Protein AF-A0A0C3QRK8-F1 (afdb_monomer_lite)

pLDDT: mean 76.18, std 16.56, range [31.69, 91.75]

Structure (mmCIF, N/CA/C/O backbone):
data_AF-A0A0C3QRK8-F1
#
_entry.id   AF-A0A0C3QRK8-F1
#
loop_
_atom_site.group_PDB
_atom_site.id
_atom_site.type_symbol
_atom_site.label_atom_id
_atom_site.label_alt_id
_atom_site.label_comp_id
_atom_site.label_asym_id
_atom_site.label_entity_id
_atom_site.label_seq_id
_atom_site.pdbx_PDB_ins_code
_atom_site.Cartn_x
_atom_site.Cartn_y
_atom_site.Cartn_z
_atom_site.occupancy
_atom_site.B_iso_or_equiv
_atom_site.auth_seq_id
_atom_site.auth_comp_id
_atom_site.auth_asym_id
_atom_site.auth_atom_id
_atom_site.pdbx_PDB_model_num
ATOM 1 N N . MET A 1 1 ? 8.897 32.758 23.250 1.00 38.53 1 MET A N 1
ATOM 2 C CA . MET A 1 1 ? 8.267 31.484 23.649 1.00 38.53 1 MET A CA 1
ATOM 3 C C . MET A 1 1 ? 6.984 31.359 22.854 1.00 38.53 1 MET A C 1
ATOM 5 O O . MET A 1 1 ? 5.997 31.940 23.269 1.00 38.53 1 MET A O 1
ATOM 9 N N . ASN A 1 2 ? 7.025 30.697 21.698 1.00 31.69 2 ASN A N 1
ATOM 10 C CA . ASN A 1 2 ? 5.816 30.312 20.977 1.00 31.69 2 ASN A CA 1
ATOM 11 C C . ASN A 1 2 ? 5.831 28.794 20.831 1.00 31.69 2 ASN A C 1
ATOM 13 O O . ASN A 1 2 ? 6.722 28.214 20.219 1.00 31.69 2 ASN A O 1
ATOM 17 N N . THR A 1 3 ? 4.881 28.237 21.567 1.00 34.94 3 THR A N 1
ATOM 18 C CA . THR A 1 3 ? 4.196 26.954 21.512 1.00 34.94 3 THR A CA 1
ATOM 19 C C . THR A 1 3 ? 4.615 26.014 20.384 1.00 34.94 3 THR A C 1
ATOM 21 O O . THR A 1 3 ? 4.429 26.291 19.206 1.00 34.94 3 THR A O 1
ATOM 24 N N . THR A 1 4 ? 5.139 24.871 20.809 1.00 39.91 4 THR A N 1
ATOM 25 C CA . THR A 1 4 ? 5.305 23.622 20.070 1.00 39.91 4 THR A CA 1
ATOM 26 C C . THR A 1 4 ? 4.061 23.271 19.249 1.00 39.91 4 THR A C 1
ATOM 28 O O . THR A 1 4 ? 3.041 22.879 19.817 1.00 39.91 4 THR A O 1
ATOM 31 N N . GLU A 1 5 ? 4.161 23.352 17.920 1.00 33.41 5 GLU A N 1
ATOM 32 C CA . GLU A 1 5 ? 3.354 22.525 17.021 1.00 33.41 5 GLU A CA 1
ATOM 33 C C . GLU A 1 5 ? 3.859 21.089 17.158 1.00 33.41 5 GLU A C 1
ATOM 35 O O . GLU A 1 5 ? 4.779 20.631 16.480 1.00 33.41 5 GLU A O 1
ATOM 40 N N . ASP A 1 6 ? 3.276 20.416 18.145 1.00 33.22 6 ASP A N 1
ATOM 41 C CA . ASP A 1 6 ? 3.304 18.975 18.298 1.00 33.22 6 ASP A CA 1
ATOM 42 C C . ASP A 1 6 ? 2.786 18.394 16.981 1.00 33.22 6 ASP A C 1
ATOM 44 O O . ASP A 1 6 ? 1.619 18.574 16.616 1.00 33.22 6 ASP A O 1
ATOM 48 N N . THR A 1 7 ? 3.691 17.812 16.195 1.00 41.06 7 THR A N 1
ATOM 49 C CA . THR A 1 7 ? 3.400 17.247 14.878 1.00 41.06 7 THR A CA 1
ATOM 50 C C . THR A 1 7 ? 2.603 15.975 15.114 1.00 41.06 7 THR A C 1
ATOM 52 O O . THR A 1 7 ? 3.127 14.870 15.203 1.00 41.06 7 THR A O 1
ATOM 55 N N . SER A 1 8 ? 1.314 16.223 15.323 1.00 41.72 8 SER A N 1
ATOM 56 C CA . SER A 1 8 ? 0.179 15.343 15.499 1.00 41.72 8 SER A CA 1
ATOM 57 C C . SER A 1 8 ? 0.512 13.865 15.285 1.00 41.72 8 SER A C 1
ATOM 59 O O . SER A 1 8 ? 0.303 13.296 14.212 1.00 41.72 8 SER A O 1
ATOM 61 N N . SER A 1 9 ? 0.921 13.203 16.373 1.00 43.09 9 SER A N 1
ATOM 62 C CA . SER A 1 9 ? 0.457 11.843 16.661 1.00 43.09 9 SER A CA 1
ATOM 63 C C . SER A 1 9 ? -1.063 11.903 16.823 1.00 43.09 9 SER A C 1
ATOM 65 O O . SER A 1 9 ? -1.595 11.795 17.928 1.00 43.09 9 SER A O 1
ATOM 67 N N . GLY A 1 10 ? -1.765 12.159 15.715 1.00 50.47 10 GLY A N 1
ATOM 68 C CA . GLY A 1 10 ? -3.213 12.120 15.651 1.00 50.47 10 GLY A CA 1
ATOM 69 C C . GLY A 1 10 ? -3.661 10.781 16.214 1.00 50.47 10 GLY A C 1
ATOM 70 O O . GLY A 1 10 ? -2.992 9.765 16.034 1.00 50.47 10 GLY A O 1
ATOM 71 N N . ASN A 1 11 ? -4.744 10.785 16.976 1.00 61.28 11 ASN A N 1
ATOM 72 C CA . ASN A 1 11 ? -5.254 9.611 17.665 1.00 61.28 11 ASN A CA 1
ATOM 73 C C . ASN A 1 11 ? -5.782 8.593 16.635 1.00 61.28 11 ASN A C 1
ATOM 75 O O . ASN A 1 11 ? -6.981 8.526 16.388 1.00 61.28 11 ASN A O 1
ATOM 79 N N . ILE A 1 12 ? -4.879 7.849 15.984 1.00 72.62 12 ILE A N 1
ATOM 80 C CA . ILE A 1 12 ? -5.193 6.822 14.990 1.00 72.62 12 ILE A CA 1
ATOM 81 C C . ILE A 1 12 ? -5.911 5.705 15.749 1.00 72.62 12 ILE A C 1
ATOM 83 O O . ILE A 1 12 ? -5.269 4.879 16.391 1.00 72.62 12 ILE A O 1
ATOM 87 N N . ILE A 1 13 ? -7.241 5.715 15.746 1.00 79.62 13 ILE A N 1
ATOM 88 C CA . ILE A 1 13 ? -8.103 4.689 16.337 1.00 79.62 13 ILE A CA 1
ATOM 89 C C . ILE A 1 13 ? -9.053 4.222 15.243 1.00 79.62 13 ILE A C 1
ATOM 91 O O . ILE A 1 13 ? -9.627 5.045 14.539 1.00 79.62 13 ILE A O 1
ATOM 95 N N . PHE A 1 14 ? -9.243 2.909 15.129 1.00 82.31 14 PHE A N 1
ATOM 96 C CA . PHE A 1 14 ? -10.207 2.324 14.203 1.00 82.31 14 PHE A CA 1
ATOM 97 C C . PHE A 1 14 ? -11.188 1.440 14.972 1.00 82.31 14 PHE A C 1
ATOM 99 O O . PHE A 1 14 ? -10.816 0.407 15.530 1.00 82.31 14 PHE A O 1
ATOM 106 N N . ASP A 1 15 ? -12.448 1.858 15.042 1.00 78.88 15 ASP A N 1
ATOM 107 C CA . ASP A 1 15 ? -13.506 1.142 15.764 1.00 78.88 15 ASP A CA 1
ATOM 108 C C . ASP A 1 15 ? -14.401 0.275 14.853 1.00 78.88 15 ASP A C 1
ATOM 110 O O . ASP A 1 15 ? -15.180 -0.559 15.337 1.00 78.88 15 ASP A O 1
ATOM 114 N N . GLY A 1 16 ? -14.250 0.431 13.533 1.00 69.75 16 GLY A N 1
ATOM 115 C CA . GLY A 1 16 ? -15.022 -0.268 12.509 1.00 69.75 16 GLY A CA 1
ATOM 116 C C . GLY A 1 16 ? -16.481 0.191 12.409 1.00 69.75 16 GLY A C 1
ATOM 117 O O . GLY A 1 16 ? -17.319 -0.611 11.981 1.00 69.75 16 GLY A O 1
ATOM 118 N N . THR A 1 17 ? -16.797 1.418 12.847 1.00 66.38 17 THR A N 1
ATOM 119 C CA . THR A 1 17 ? -18.145 2.013 12.778 1.00 66.38 17 THR A CA 1
ATOM 120 C C . THR A 1 17 ? -18.407 2.704 11.442 1.00 66.38 17 THR A C 1
ATOM 122 O O . THR A 1 17 ? -19.439 2.437 10.824 1.00 66.38 17 THR A O 1
ATOM 125 N N . GLU A 1 18 ? -17.450 3.494 10.946 1.00 56.91 18 GLU A N 1
ATOM 126 C CA . GLU A 1 18 ? -17.523 4.151 9.641 1.00 56.91 18 GLU A CA 1
ATOM 127 C C . GLU A 1 18 ? -16.497 3.608 8.641 1.00 56.91 18 GLU A C 1
ATOM 129 O O . GLU A 1 18 ? -15.355 3.257 8.935 1.00 56.91 18 GLU A O 1
ATOM 134 N N . ARG A 1 19 ? -16.978 3.469 7.409 1.00 50.72 19 ARG A N 1
ATOM 135 C CA . ARG A 1 19 ? -16.430 2.595 6.366 1.00 50.72 19 ARG A CA 1
ATOM 136 C C . ARG A 1 19 ? -15.377 3.306 5.494 1.00 50.72 19 ARG A C 1
ATOM 138 O O . ARG A 1 19 ? -14.685 2.656 4.715 1.00 50.72 19 ARG A O 1
ATOM 145 N N . SER A 1 20 ? -15.255 4.629 5.624 1.00 52.44 20 SER A N 1
ATOM 146 C CA . SER A 1 20 ? -14.274 5.503 4.956 1.00 52.44 20 SER A CA 1
ATOM 147 C C . SER A 1 20 ? -12.883 5.493 5.606 1.00 52.44 20 SER A C 1
ATOM 149 O O . SER A 1 20 ? -11.917 5.893 4.957 1.00 52.44 20 SER A O 1
ATOM 151 N N . ASP A 1 21 ? -12.755 4.975 6.831 1.00 66.50 21 ASP A N 1
ATOM 152 C CA . ASP A 1 21 ? -11.554 5.152 7.658 1.00 66.50 21 ASP A CA 1
ATOM 153 C C . ASP A 1 21 ? -10.528 4.025 7.570 1.00 66.50 21 ASP A C 1
ATOM 155 O O . ASP A 1 21 ? -9.398 4.207 8.009 1.00 66.50 21 ASP A O 1
ATOM 159 N N . CYS A 1 22 ? -10.850 2.880 6.966 1.00 74.88 22 CYS A N 1
ATOM 160 C CA . CYS A 1 22 ? -9.912 1.751 6.889 1.00 74.88 22 CYS A CA 1
ATOM 161 C C . CYS A 1 22 ? -8.638 2.135 6.115 1.00 74.88 22 CYS A C 1
ATOM 163 O O . CYS A 1 22 ? -7.521 1.788 6.494 1.00 74.88 22 CYS A O 1
ATOM 165 N N . GLU A 1 23 ? -8.803 2.901 5.033 1.00 74.19 23 GLU A N 1
ATOM 166 C CA . GLU A 1 23 ? -7.680 3.397 4.236 1.00 74.19 23 GLU A CA 1
ATOM 167 C C . GLU A 1 23 ? -6.935 4.527 4.917 1.00 74.19 23 GLU A C 1
ATOM 169 O O . GLU A 1 23 ? -5.706 4.511 4.931 1.00 74.19 23 GLU A O 1
ATOM 174 N N . ALA A 1 24 ? -7.661 5.482 5.500 1.00 77.00 24 ALA A N 1
ATOM 175 C CA . ALA A 1 24 ? -7.056 6.559 6.270 1.00 77.00 24 ALA A CA 1
ATOM 176 C C . ALA A 1 24 ? -6.219 5.990 7.427 1.00 77.00 24 ALA A C 1
ATOM 178 O O . ALA A 1 24 ? -5.091 6.425 7.640 1.00 77.00 24 ALA A O 1
ATOM 179 N N . PHE A 1 25 ? -6.720 4.946 8.088 1.00 83.81 25 PHE A N 1
ATOM 180 C CA . PHE A 1 25 ? -6.043 4.196 9.137 1.00 83.81 25 PHE A CA 1
ATOM 181 C C . PHE A 1 25 ? -4.748 3.543 8.639 1.00 83.81 25 PHE A C 1
ATOM 183 O O . PHE A 1 25 ? -3.680 3.798 9.197 1.00 83.81 25 PHE A O 1
ATOM 190 N N . ILE A 1 26 ? -4.800 2.767 7.548 1.00 86.31 26 ILE A N 1
ATOM 191 C CA . ILE A 1 26 ? -3.605 2.126 6.969 1.00 86.31 26 ILE A CA 1
ATOM 192 C C . ILE A 1 26 ? -2.580 3.177 6.517 1.00 86.31 26 ILE A C 1
ATOM 194 O O . ILE A 1 26 ? -1.383 3.027 6.772 1.00 86.31 26 ILE A O 1
ATOM 198 N N . ILE A 1 27 ? -3.034 4.247 5.856 1.00 82.44 27 ILE A N 1
ATOM 199 C CA . ILE A 1 27 ? -2.176 5.337 5.377 1.00 82.44 27 ILE A CA 1
ATOM 200 C C . ILE A 1 27 ? -1.517 6.050 6.556 1.00 82.44 27 ILE A C 1
ATOM 202 O O . ILE A 1 27 ? -0.315 6.298 6.510 1.00 82.44 27 ILE A O 1
ATOM 206 N N . ALA A 1 28 ? -2.266 6.354 7.616 1.00 83.50 28 ALA A N 1
ATOM 207 C CA . ALA A 1 28 ? -1.732 7.016 8.798 1.00 83.50 28 ALA A CA 1
ATOM 208 C C . ALA A 1 28 ? -0.664 6.156 9.490 1.00 83.50 28 ALA A C 1
ATOM 210 O O . ALA A 1 28 ? 0.391 6.672 9.852 1.00 83.50 28 ALA A O 1
ATOM 211 N N . ILE A 1 29 ? -0.879 4.840 9.591 1.00 87.38 29 ILE A N 1
ATOM 212 C CA . ILE A 1 29 ? 0.109 3.908 10.156 1.00 87.38 29 ILE A CA 1
ATOM 213 C C . ILE A 1 29 ? 1.366 3.843 9.288 1.00 87.38 29 ILE A C 1
ATOM 215 O O . ILE A 1 29 ? 2.470 3.907 9.818 1.00 87.38 29 ILE A O 1
ATOM 219 N N . ARG A 1 30 ? 1.223 3.766 7.960 1.00 85.69 30 ARG A N 1
ATOM 220 C CA . ARG A 1 30 ? 2.367 3.771 7.030 1.00 85.69 30 ARG A CA 1
ATOM 221 C C . ARG A 1 30 ? 3.159 5.072 7.101 1.00 85.69 30 ARG A C 1
ATOM 223 O O . ARG A 1 30 ? 4.382 5.030 7.176 1.00 85.69 30 ARG A O 1
ATOM 230 N N . LYS A 1 31 ? 2.474 6.218 7.139 1.00 80.62 31 LYS A N 1
ATOM 231 C CA . LYS A 1 31 ? 3.108 7.530 7.333 1.00 80.62 31 LYS A CA 1
ATOM 232 C C . LYS A 1 31 ? 3.861 7.589 8.661 1.00 80.62 31 LYS A C 1
ATOM 234 O O . LYS A 1 31 ? 4.995 8.051 8.693 1.00 80.62 31 LYS A O 1
ATOM 239 N N . LEU A 1 32 ? 3.261 7.081 9.736 1.00 83.81 32 LEU A N 1
ATOM 240 C CA . LEU A 1 32 ? 3.899 7.040 11.048 1.00 83.81 32 LEU A CA 1
ATOM 241 C C . LEU A 1 32 ? 5.127 6.119 11.059 1.00 83.81 32 LEU A C 1
ATOM 243 O O . LEU A 1 32 ? 6.168 6.506 11.582 1.00 83.81 32 LEU A O 1
ATOM 247 N N . ALA A 1 33 ? 5.023 4.933 10.459 1.00 85.12 33 ALA A N 1
ATOM 248 C CA . ALA A 1 33 ? 6.136 3.998 10.328 1.00 85.12 33 ALA A CA 1
ATOM 249 C C . ALA A 1 33 ? 7.295 4.632 9.548 1.00 85.12 33 ALA A C 1
ATOM 251 O O . ALA A 1 33 ? 8.437 4.549 9.985 1.00 85.12 33 ALA A O 1
ATOM 252 N N . PHE A 1 34 ? 6.990 5.341 8.460 1.00 80.12 34 PHE A N 1
ATOM 253 C CA . PHE A 1 34 ? 7.971 6.069 7.660 1.00 80.12 34 PHE A CA 1
ATOM 254 C C . PHE A 1 34 ? 8.675 7.177 8.458 1.00 80.12 34 PHE A C 1
ATOM 256 O O . PHE A 1 34 ? 9.901 7.220 8.498 1.00 80.12 34 PHE A O 1
ATOM 263 N N . VAL A 1 35 ? 7.921 8.030 9.164 1.00 80.06 35 VAL A N 1
ATOM 264 C CA . VAL A 1 35 ? 8.495 9.088 10.022 1.00 80.06 35 VAL A CA 1
ATOM 265 C C . VAL A 1 35 ? 9.378 8.498 11.129 1.00 80.06 35 VAL A C 1
ATOM 267 O O . VAL A 1 35 ? 10.365 9.110 11.527 1.00 80.06 35 VAL A O 1
ATOM 270 N N . GLN A 1 36 ? 9.054 7.295 11.607 1.00 82.00 36 GLN A N 1
ATOM 271 C CA . GLN A 1 36 ? 9.826 6.589 12.631 1.00 82.00 36 GLN A CA 1
ATOM 272 C C . GLN A 1 36 ? 10.940 5.687 12.076 1.00 82.00 36 GLN A C 1
ATOM 274 O O . GLN A 1 36 ? 11.616 5.037 12.873 1.00 82.00 36 GLN A O 1
ATOM 279 N N . MET A 1 37 ? 11.145 5.632 10.752 1.00 82.12 37 MET A N 1
ATOM 280 C CA . MET A 1 37 ? 12.089 4.716 10.085 1.00 82.12 37 MET A CA 1
ATOM 281 C C . MET A 1 37 ? 11.855 3.232 10.442 1.00 82.12 37 MET A C 1
ATOM 283 O O . MET A 1 37 ? 12.791 2.456 10.633 1.00 82.12 37 MET A O 1
ATOM 287 N N . ARG A 1 38 ? 10.584 2.847 10.587 1.00 85.81 38 ARG A N 1
ATOM 288 C CA . ARG A 1 38 ? 10.098 1.488 10.896 1.00 85.81 38 ARG A CA 1
ATOM 289 C C . ARG A 1 38 ? 9.186 0.934 9.800 1.00 85.81 38 ARG A C 1
ATOM 291 O O . ARG A 1 38 ? 8.450 -0.018 10.026 1.00 85.81 38 ARG A O 1
ATOM 298 N N . ASP A 1 39 ? 9.208 1.527 8.616 1.00 74.50 39 ASP A N 1
ATOM 299 C CA . ASP A 1 39 ? 8.376 1.163 7.464 1.00 74.50 39 ASP A CA 1
ATOM 300 C C . ASP A 1 39 ? 8.638 -0.257 6.932 1.00 74.50 39 ASP A C 1
ATOM 302 O O . ASP A 1 39 ? 7.736 -0.869 6.365 1.00 74.50 39 ASP A O 1
ATOM 306 N N . ALA A 1 40 ? 9.823 -0.821 7.184 1.00 76.81 40 ALA A N 1
ATOM 307 C CA . ALA A 1 40 ? 10.133 -2.224 6.892 1.00 76.81 40 ALA A CA 1
ATOM 308 C C . ALA A 1 40 ? 9.730 -3.204 8.017 1.00 76.81 40 ALA A C 1
ATOM 310 O O . ALA A 1 40 ? 9.755 -4.420 7.815 1.00 76.81 40 ALA A O 1
ATOM 311 N N . ASP A 1 41 ? 9.373 -2.702 9.203 1.00 86.88 41 ASP A N 1
ATOM 312 C CA . ASP A 1 41 ? 9.021 -3.511 10.372 1.00 86.88 41 ASP A CA 1
ATOM 313 C C . ASP A 1 41 ? 7.519 -3.830 10.359 1.00 86.88 41 ASP A C 1
ATOM 315 O O . ASP A 1 41 ? 6.697 -3.217 11.046 1.00 86.88 41 ASP A O 1
ATOM 319 N N . THR A 1 42 ? 7.153 -4.812 9.532 1.00 86.69 42 THR A N 1
ATOM 320 C CA . THR A 1 42 ? 5.764 -5.269 9.370 1.00 86.69 42 THR A CA 1
ATOM 321 C C . THR A 1 42 ? 5.151 -5.741 10.687 1.00 86.69 42 THR A C 1
ATOM 323 O O . THR A 1 42 ? 3.958 -5.540 10.918 1.00 86.69 42 THR A O 1
ATOM 326 N N . TRP A 1 43 ? 5.963 -6.311 11.582 1.00 87.06 43 TRP A N 1
ATOM 327 C CA . TRP A 1 43 ? 5.539 -6.735 12.912 1.00 87.06 43 TRP A CA 1
ATOM 328 C C . TRP A 1 43 ? 5.194 -5.536 13.797 1.00 87.06 43 TRP A C 1
ATOM 330 O O . TRP A 1 43 ? 4.152 -5.532 14.458 1.00 87.06 43 TRP A O 1
ATOM 340 N N . TRP A 1 44 ? 6.023 -4.489 13.785 1.00 90.88 44 TRP A N 1
ATOM 341 C CA . TRP A 1 44 ? 5.727 -3.248 14.495 1.00 90.88 44 TRP A CA 1
ATOM 342 C C . TRP A 1 44 ? 4.466 -2.587 13.953 1.00 90.88 44 TRP A C 1
ATOM 344 O O . TRP A 1 44 ? 3.594 -2.219 14.739 1.00 90.88 44 TRP A O 1
ATOM 354 N N . MET A 1 45 ? 4.326 -2.487 12.630 1.00 89.25 45 MET A N 1
ATOM 355 C CA . MET A 1 45 ? 3.144 -1.891 12.001 1.00 89.25 45 MET A CA 1
ATOM 356 C C . MET A 1 45 ? 1.867 -2.638 12.384 1.00 89.25 45 MET A C 1
ATOM 358 O O . MET A 1 45 ? 0.863 -2.010 12.724 1.00 89.25 45 MET A O 1
ATOM 362 N N . LEU A 1 46 ? 1.915 -3.971 12.392 1.00 89.19 46 LEU A N 1
ATOM 363 C CA . LEU A 1 46 ? 0.784 -4.816 12.754 1.00 89.19 46 LEU A CA 1
ATOM 364 C C . LEU A 1 46 ? 0.430 -4.713 14.240 1.00 89.19 46 LEU A C 1
ATOM 366 O O . LEU A 1 46 ? -0.740 -4.547 14.585 1.00 89.19 46 LEU A O 1
ATOM 370 N N . ASN A 1 47 ? 1.415 -4.744 15.137 1.00 88.69 47 ASN A N 1
ATOM 371 C CA . ASN A 1 47 ? 1.162 -4.549 16.567 1.00 88.69 47 ASN A CA 1
ATOM 372 C C . ASN A 1 47 ? 0.643 -3.153 16.876 1.00 88.69 47 ASN A C 1
ATOM 374 O O . ASN A 1 47 ? -0.273 -2.988 17.682 1.00 88.69 47 ASN A O 1
ATOM 378 N N . TYR A 1 48 ? 1.196 -2.143 16.210 1.00 88.44 48 TYR A N 1
ATOM 379 C CA . TYR A 1 48 ? 0.697 -0.790 16.334 1.00 88.44 48 TYR A CA 1
ATOM 380 C C . TYR A 1 48 ? -0.759 -0.730 15.868 1.00 88.44 48 TYR A C 1
ATOM 382 O O . TYR A 1 48 ? -1.616 -0.301 16.633 1.00 88.44 48 TYR A O 1
ATOM 390 N N . ALA A 1 49 ? -1.078 -1.242 14.679 1.00 88.81 49 ALA A N 1
ATOM 391 C CA . ALA A 1 49 ? -2.440 -1.257 14.152 1.00 88.81 49 ALA A CA 1
ATOM 392 C C . ALA A 1 49 ? -3.424 -1.977 15.080 1.00 88.81 49 ALA A C 1
ATOM 394 O O . ALA A 1 49 ? -4.454 -1.419 15.449 1.00 88.81 49 ALA A O 1
ATOM 395 N N . THR A 1 50 ? -3.089 -3.190 15.513 1.00 87.56 50 THR A N 1
ATOM 396 C CA . THR A 1 50 ? -3.943 -4.003 16.390 1.00 87.56 50 THR A CA 1
ATOM 397 C C . THR A 1 50 ? -4.169 -3.352 17.753 1.00 87.56 50 THR A C 1
ATOM 399 O O . THR A 1 50 ? -5.288 -3.395 18.261 1.00 87.56 50 THR A O 1
ATOM 402 N N . SER A 1 51 ? -3.172 -2.645 18.300 1.00 87.19 51 SER A N 1
ATOM 403 C CA . SER A 1 51 ? -3.328 -1.854 19.533 1.00 87.19 51 SER A CA 1
ATOM 404 C C . SER A 1 51 ? -4.315 -0.685 19.401 1.00 87.19 51 SER A C 1
ATOM 406 O O . SER A 1 51 ? -4.814 -0.167 20.402 1.00 87.19 51 SER A O 1
ATOM 408 N N . ARG A 1 52 ? -4.604 -0.260 18.165 1.00 87.25 52 ARG A N 1
ATOM 409 C CA . ARG A 1 52 ? -5.513 0.845 17.839 1.00 87.25 52 ARG A CA 1
ATOM 410 C C . ARG A 1 52 ? -6.907 0.391 17.412 1.00 87.25 52 ARG A C 1
ATOM 412 O O . ARG A 1 52 ? -7.767 1.243 17.176 1.00 87.25 52 ARG A O 1
ATOM 419 N N . LEU A 1 53 ? -7.154 -0.918 17.353 1.00 87.25 53 LEU A N 1
ATOM 420 C CA . LEU A 1 53 ? -8.475 -1.467 17.066 1.00 87.25 5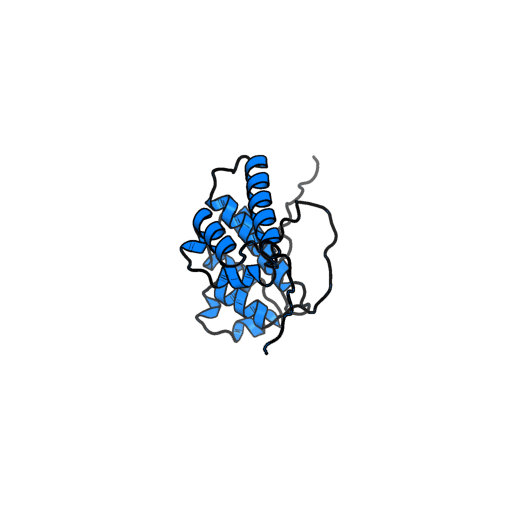3 LEU A CA 1
ATOM 421 C C . LEU A 1 53 ? -9.383 -1.360 18.290 1.00 87.25 53 LEU A C 1
ATOM 423 O O . LEU A 1 53 ? -9.002 -1.704 19.410 1.00 87.25 53 LEU A O 1
ATOM 427 N N . LYS A 1 54 ? -10.623 -0.928 18.074 1.00 83.56 54 LYS A N 1
ATOM 428 C CA . LYS A 1 54 ? -11.672 -0.889 19.099 1.00 83.56 54 LYS A CA 1
ATOM 429 C C . LYS A 1 54 ? -12.973 -1.483 18.569 1.00 83.56 54 LYS A C 1
ATOM 431 O O . LYS A 1 54 ? -13.108 -1.771 17.384 1.00 83.56 54 LYS A O 1
ATOM 436 N N . GLY A 1 55 ? -13.932 -1.697 19.468 1.00 83.50 55 GLY A N 1
ATOM 437 C CA . GLY A 1 55 ? -15.313 -2.013 19.105 1.00 83.50 55 GLY A CA 1
ATOM 438 C C . GLY A 1 55 ? -15.451 -3.211 18.160 1.00 83.50 55 GLY A C 1
ATOM 439 O O . GLY A 1 55 ? -15.029 -4.325 18.481 1.00 83.50 55 GLY A O 1
ATOM 440 N N . LYS A 1 56 ? -16.074 -2.976 17.001 1.00 80.88 56 LYS A N 1
ATOM 441 C CA . LYS A 1 56 ? -16.361 -4.014 16.004 1.00 80.88 56 LYS A CA 1
ATOM 442 C C . LYS A 1 56 ? -15.085 -4.501 15.317 1.00 80.88 56 LYS A C 1
ATOM 444 O O . LYS A 1 56 ? -14.969 -5.698 15.074 1.00 80.88 56 LYS A O 1
ATOM 449 N N . ALA A 1 57 ? -14.130 -3.605 15.074 1.00 83.81 57 ALA A N 1
ATOM 450 C CA . ALA A 1 57 ? -12.848 -3.949 14.464 1.00 83.81 57 ALA A CA 1
ATOM 451 C C . ALA A 1 57 ? -11.993 -4.859 15.353 1.00 83.81 57 ALA A C 1
ATOM 453 O O . ALA A 1 57 ? -11.372 -5.798 14.863 1.00 83.81 57 ALA A O 1
ATOM 454 N N . LEU A 1 58 ? -12.007 -4.640 16.672 1.00 84.38 58 LEU A N 1
ATOM 455 C CA . LEU A 1 58 ? -11.284 -5.510 17.602 1.00 84.38 58 LEU A CA 1
ATOM 456 C C . LEU A 1 58 ? -11.881 -6.925 17.651 1.00 84.38 58 LEU A C 1
ATOM 458 O O . LEU A 1 58 ? -11.135 -7.901 17.664 1.00 84.38 58 LEU A O 1
ATOM 462 N N . ARG A 1 59 ? -13.218 -7.038 17.653 1.00 83.38 59 ARG A N 1
ATOM 463 C CA . ARG A 1 59 ? -13.912 -8.338 17.614 1.00 83.38 59 ARG A CA 1
ATOM 464 C C . ARG A 1 59 ? -13.631 -9.077 16.311 1.00 83.38 59 ARG A C 1
ATOM 466 O O . ARG A 1 59 ? -13.241 -10.231 16.355 1.00 83.38 59 ARG A O 1
ATOM 473 N N . TRP A 1 60 ? -13.735 -8.380 15.182 1.00 87.62 60 TRP A N 1
ATOM 474 C CA . TRP A 1 60 ? -13.384 -8.933 13.877 1.00 87.62 60 TRP A CA 1
ATOM 475 C C . TRP A 1 60 ? -11.939 -9.454 13.837 1.00 87.62 60 TRP A C 1
ATOM 477 O O . TRP A 1 60 ? -11.705 -10.578 13.409 1.00 87.62 60 TRP A O 1
ATOM 487 N N . HIS A 1 61 ? -10.970 -8.679 14.334 1.00 85.50 61 HIS A N 1
ATOM 488 C CA . HIS A 1 61 ? -9.572 -9.109 14.359 1.00 85.50 61 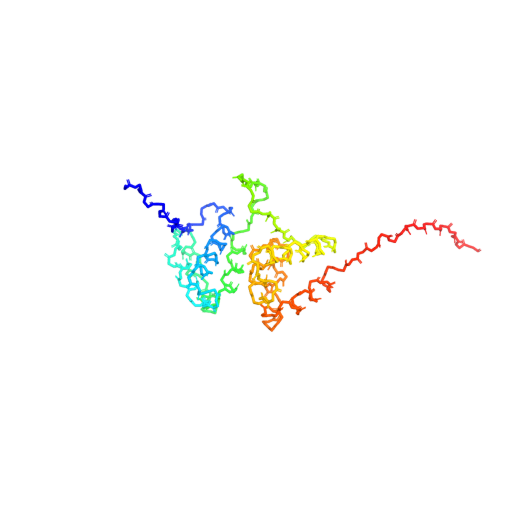HIS A CA 1
ATOM 489 C C . HIS A 1 61 ? -9.352 -10.366 15.216 1.00 85.50 61 HIS A C 1
ATOM 491 O O . HIS A 1 61 ? -8.489 -11.179 14.892 1.00 85.50 61 HIS A O 1
ATOM 497 N N . ALA A 1 62 ? -10.117 -10.547 16.298 1.00 85.69 62 ALA A N 1
ATOM 498 C CA . ALA A 1 62 ? -10.028 -11.740 17.140 1.00 85.69 62 ALA A CA 1
ATOM 499 C C . ALA A 1 62 ? -10.468 -13.025 16.412 1.00 85.69 62 ALA A C 1
ATOM 501 O O . ALA A 1 62 ? -9.947 -14.093 16.731 1.00 85.69 62 ALA A O 1
ATOM 502 N N . ASP A 1 63 ? -11.356 -12.904 15.422 1.00 86.62 63 ASP A N 1
ATOM 503 C CA . ASP A 1 63 ? -11.873 -14.023 14.625 1.00 86.62 63 ASP A CA 1
ATOM 504 C C . ASP A 1 63 ? -10.953 -14.404 13.447 1.00 86.62 63 ASP A C 1
ATOM 506 O O . ASP A 1 63 ? -11.171 -15.425 12.793 1.00 86.62 63 ASP A O 1
ATOM 510 N N . LEU A 1 64 ? -9.907 -13.614 13.172 1.00 88.06 64 LEU A N 1
ATOM 511 C CA . LEU A 1 64 ? -8.931 -13.916 12.124 1.00 88.06 64 LEU A CA 1
ATOM 512 C C . LEU A 1 64 ? -8.007 -15.076 12.515 1.00 88.06 64 LEU A C 1
ATOM 514 O O . LEU A 1 64 ? -7.580 -15.235 13.667 1.00 88.06 64 LEU A O 1
ATOM 518 N N . ASP A 1 65 ? -7.604 -15.849 11.510 1.00 87.38 65 ASP A N 1
ATOM 519 C CA . ASP A 1 65 ? -6.640 -16.924 11.687 1.00 87.38 65 ASP A CA 1
ATOM 520 C C . ASP A 1 65 ? -5.257 -16.396 12.127 1.00 87.38 65 ASP A C 1
ATOM 522 O O . ASP A 1 65 ? -4.899 -15.225 11.971 1.00 87.38 65 ASP A O 1
ATOM 526 N N . ALA A 1 66 ? -4.456 -17.278 12.728 1.00 80.88 66 ALA A N 1
ATOM 527 C CA . ALA A 1 66 ? -3.159 -16.911 13.293 1.00 80.88 66 ALA A CA 1
ATOM 528 C C . ALA A 1 66 ? -2.127 -16.455 12.244 1.00 80.88 66 ALA A C 1
ATOM 530 O O . ALA A 1 66 ? -1.180 -15.760 12.615 1.00 80.88 66 ALA A O 1
ATOM 531 N N . THR A 1 67 ? -2.293 -16.835 10.975 1.00 83.88 67 THR A N 1
ATOM 532 C CA . THR A 1 67 ? -1.416 -16.424 9.872 1.00 83.88 67 THR A CA 1
ATOM 533 C C . THR A 1 67 ? -1.733 -14.987 9.477 1.00 83.88 67 THR A C 1
ATOM 535 O O . THR A 1 67 ? -0.842 -14.139 9.467 1.00 83.88 67 THR A O 1
ATOM 538 N N . THR A 1 68 ? -3.014 -14.669 9.280 1.00 84.88 68 THR A N 1
ATOM 539 C CA . THR A 1 68 ? -3.474 -13.306 8.976 1.00 84.88 68 THR A CA 1
ATOM 540 C C . THR A 1 68 ? -3.127 -12.315 10.091 1.00 84.88 68 THR A C 1
ATOM 542 O O . THR A 1 68 ? -2.761 -11.174 9.819 1.00 84.88 68 THR A O 1
ATOM 545 N N . ARG A 1 69 ? -3.148 -12.751 11.358 1.00 82.31 69 ARG A N 1
ATOM 546 C CA . ARG A 1 69 ? -2.784 -11.918 12.521 1.00 82.31 69 ARG A CA 1
ATOM 547 C C . ARG A 1 69 ? -1.285 -11.665 12.712 1.00 82.31 69 ARG A C 1
ATOM 549 O O . ARG A 1 69 ? -0.926 -10.946 13.642 1.00 82.31 69 ARG A O 1
ATOM 556 N N . LYS A 1 70 ? -0.409 -12.261 11.900 1.00 84.31 70 LYS A N 1
ATOM 557 C CA . LYS A 1 70 ? 1.053 -12.068 11.987 1.00 84.31 70 LYS A CA 1
ATOM 558 C C . LYS A 1 70 ? 1.652 -11.359 10.782 1.00 84.31 70 LYS A C 1
ATOM 560 O O . LYS A 1 70 ? 2.769 -10.863 10.877 1.00 84.31 70 LYS A O 1
ATOM 565 N N . GLU A 1 71 ? 0.904 -11.276 9.690 1.00 86.50 71 GLU A N 1
ATOM 566 C CA . GLU A 1 71 ? 1.372 -10.706 8.436 1.00 86.50 71 GLU A CA 1
ATOM 567 C C . GLU A 1 71 ? 0.613 -9.424 8.115 1.00 86.50 71 GLU A C 1
ATOM 569 O O . GLU A 1 71 ? -0.600 -9.432 7.901 1.00 86.50 71 GLU A O 1
ATOM 574 N N . TRP A 1 72 ? 1.345 -8.311 8.049 1.00 87.25 72 TRP A N 1
ATOM 575 C CA . TRP A 1 72 ? 0.780 -6.987 7.782 1.00 87.25 72 TRP A CA 1
ATOM 576 C C . TRP A 1 72 ? -0.041 -6.941 6.487 1.00 87.25 72 TRP A C 1
ATOM 578 O O . TRP A 1 72 ? -1.144 -6.398 6.471 1.00 87.25 72 TRP A O 1
ATOM 588 N N . ASP A 1 73 ? 0.461 -7.549 5.413 1.00 84.62 73 ASP A N 1
ATOM 589 C CA . ASP A 1 73 ? -0.219 -7.545 4.116 1.00 84.62 73 ASP A CA 1
ATOM 590 C C . ASP A 1 73 ? -1.523 -8.365 4.146 1.00 84.62 73 ASP A C 1
ATOM 592 O O . ASP A 1 73 ? -2.537 -7.938 3.585 1.00 84.62 73 ASP A O 1
ATOM 596 N N . LEU A 1 74 ? -1.531 -9.507 4.848 1.00 85.31 74 LEU A N 1
ATOM 597 C CA . LEU A 1 74 ? -2.739 -10.319 5.033 1.00 85.31 74 LEU A CA 1
ATOM 598 C C . LEU A 1 74 ? -3.762 -9.597 5.909 1.00 85.31 74 LEU A C 1
ATOM 600 O O . LEU A 1 74 ? -4.946 -9.582 5.575 1.00 85.31 74 LEU A O 1
ATOM 604 N N . PHE A 1 75 ? -3.312 -8.939 6.977 1.00 88.56 75 PHE A N 1
ATOM 605 C CA . PHE A 1 75 ? -4.160 -8.098 7.814 1.00 88.56 75 PHE A CA 1
ATOM 606 C C . PHE A 1 75 ? -4.821 -6.973 7.007 1.00 88.56 75 PHE A C 1
ATOM 608 O O . PHE A 1 75 ? -6.036 -6.796 7.080 1.00 88.56 75 PHE A O 1
ATOM 615 N N . VAL A 1 76 ? -4.046 -6.244 6.196 1.00 86.81 76 VAL A N 1
ATOM 616 C CA . VAL A 1 76 ? -4.560 -5.173 5.328 1.00 86.81 76 VAL A CA 1
ATOM 617 C C . VAL A 1 76 ? -5.601 -5.718 4.347 1.00 86.81 76 VAL A C 1
ATOM 619 O O . VAL A 1 76 ? -6.668 -5.123 4.188 1.00 86.81 76 VAL A O 1
ATOM 622 N N . ARG A 1 77 ? -5.331 -6.868 3.718 1.00 83.06 77 ARG A N 1
ATOM 623 C CA . ARG A 1 77 ? -6.274 -7.527 2.805 1.00 83.06 77 ARG A CA 1
ATOM 624 C C . ARG A 1 77 ? -7.576 -7.906 3.508 1.00 83.06 77 ARG A C 1
ATOM 626 O O . ARG A 1 77 ? -8.651 -7.575 3.008 1.00 83.06 77 ARG A O 1
ATOM 633 N N . ALA A 1 78 ? -7.479 -8.550 4.665 1.00 85.94 78 ALA A N 1
ATOM 634 C CA . ALA A 1 78 ? -8.639 -8.957 5.445 1.00 85.94 78 ALA A CA 1
ATOM 635 C C . ALA A 1 78 ? -9.462 -7.735 5.896 1.00 85.94 78 ALA A C 1
ATOM 637 O O . ALA A 1 78 ? -10.692 -7.774 5.873 1.00 85.94 78 ALA A O 1
ATOM 638 N N . LEU A 1 79 ? -8.800 -6.624 6.245 1.00 85.62 79 LEU A N 1
ATOM 639 C CA . LEU A 1 79 ? -9.463 -5.374 6.622 1.00 85.62 79 LEU A CA 1
ATOM 640 C C . LEU A 1 79 ? -10.318 -4.829 5.468 1.00 85.62 79 LEU A C 1
ATOM 642 O O . LEU A 1 79 ? -11.457 -4.419 5.677 1.00 85.62 79 LEU A O 1
ATOM 646 N N . PHE A 1 80 ? -9.800 -4.871 4.239 1.00 77.31 80 PHE A N 1
ATOM 647 C CA . PHE A 1 80 ? -10.544 -4.449 3.051 1.00 77.31 80 PHE A CA 1
ATOM 648 C C . PHE A 1 80 ? -11.730 -5.354 2.710 1.00 77.31 80 PHE A C 1
ATOM 650 O O . PHE A 1 80 ? -12.744 -4.862 2.212 1.00 77.31 80 PHE A O 1
ATOM 657 N N . GLU A 1 81 ? -11.607 -6.656 2.957 1.00 79.31 81 GLU A N 1
ATOM 658 C CA . GLU A 1 81 ? -12.681 -7.626 2.734 1.00 79.31 81 GLU A CA 1
ATOM 659 C C . GLU A 1 81 ? -13.819 -7.451 3.747 1.00 79.31 81 GLU A C 1
ATOM 661 O O . GLU A 1 81 ? -14.994 -7.449 3.379 1.00 79.31 81 GLU A O 1
ATOM 666 N N . ALA A 1 82 ? -13.474 -7.218 5.013 1.00 79.00 82 ALA A N 1
ATOM 667 C CA . ALA A 1 82 ? -14.444 -7.010 6.081 1.00 79.00 82 ALA A CA 1
ATOM 668 C C . ALA A 1 82 ? -15.120 -5.628 6.029 1.00 79.00 82 ALA A C 1
ATOM 670 O O . ALA A 1 82 ? -16.283 -5.487 6.421 1.00 79.00 82 ALA A O 1
ATOM 671 N N . TYR A 1 83 ? -14.417 -4.610 5.520 1.00 75.69 83 TYR A N 1
ATOM 672 C CA . TYR A 1 83 ? -14.886 -3.222 5.478 1.00 75.69 83 TYR A CA 1
ATOM 673 C C . TYR A 1 83 ? -14.768 -2.597 4.072 1.00 75.69 83 TYR A C 1
ATOM 675 O O . TYR A 1 83 ? -14.014 -1.642 3.867 1.00 75.69 83 TYR A O 1
ATOM 683 N N . PRO A 1 84 ? -15.530 -3.083 3.073 1.00 64.50 84 PRO A N 1
ATOM 684 C CA . PRO A 1 84 ? -15.461 -2.552 1.714 1.00 64.50 84 PRO A CA 1
ATOM 685 C C . PRO A 1 84 ? -16.096 -1.156 1.632 1.00 64.50 84 PRO A C 1
ATOM 687 O O . PRO A 1 84 ? -17.170 -0.926 2.187 1.00 64.50 84 PRO A O 1
ATOM 690 N N . ARG A 1 85 ? -15.465 -0.212 0.920 1.00 56.28 85 ARG A N 1
ATOM 691 C CA . ARG A 1 85 ? -15.968 1.169 0.785 1.00 56.28 85 ARG A CA 1
ATOM 692 C C . ARG A 1 85 ? -17.433 1.206 0.303 1.00 56.28 85 ARG A C 1
ATOM 694 O O . ARG A 1 85 ? -17.759 0.535 -0.676 1.00 56.28 85 ARG A O 1
ATOM 701 N N . PRO A 1 86 ? -18.308 2.043 0.885 1.00 51.75 86 PRO A N 1
ATOM 702 C CA . PRO A 1 86 ? -19.468 2.556 0.181 1.00 51.75 86 PRO A CA 1
ATOM 703 C C . PRO A 1 86 ? -18.977 3.644 -0.784 1.00 51.75 86 PRO A C 1
ATOM 705 O O . PRO A 1 86 ? -18.211 4.538 -0.423 1.00 51.75 86 PRO A O 1
ATOM 708 N N . SER A 1 87 ? -19.355 3.525 -2.046 1.00 46.38 87 SER A N 1
ATOM 709 C CA . SER A 1 87 ? -18.987 4.454 -3.107 1.00 46.38 87 SER A CA 1
ATOM 710 C C . SER A 1 87 ? -19.522 5.865 -2.826 1.00 46.38 87 SER A C 1
ATOM 712 O O . SER A 1 87 ? -20.716 6.099 -2.981 1.00 46.38 87 SER A O 1
ATOM 714 N N . GLY A 1 88 ? -18.631 6.802 -2.477 1.00 50.03 88 GLY A N 1
ATOM 715 C CA . GLY A 1 88 ? -18.835 8.233 -2.734 1.00 50.03 88 GLY A CA 1
ATOM 716 C C . GLY A 1 88 ? -18.675 9.189 -1.550 1.00 50.03 88 GLY A C 1
ATOM 717 O O . GLY A 1 88 ? -19.679 9.692 -1.077 1.00 50.03 88 GLY A O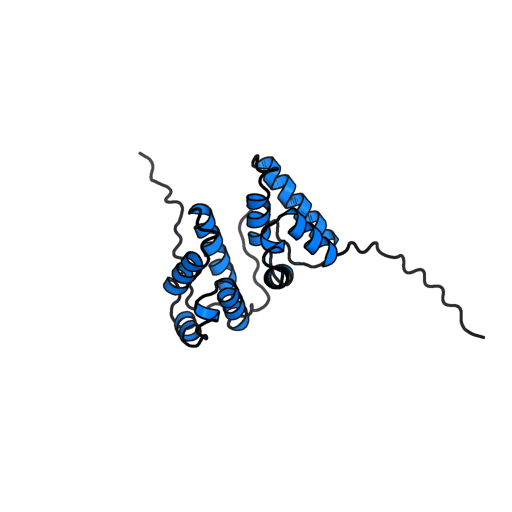 1
ATOM 718 N N . ILE A 1 89 ? -17.436 9.528 -1.158 1.00 41.69 89 ILE A N 1
ATOM 719 C CA . ILE A 1 89 ? -17.077 10.827 -0.537 1.00 41.69 89 ILE A CA 1
ATOM 720 C C . ILE A 1 89 ? -15.649 11.214 -0.995 1.00 41.69 89 ILE A C 1
ATOM 722 O O . ILE A 1 89 ? -14.753 10.367 -1.003 1.00 41.69 89 ILE A O 1
ATOM 726 N N . LYS A 1 90 ? -15.454 12.476 -1.418 1.00 49.09 90 LYS A N 1
ATOM 727 C CA . LYS A 1 90 ? -14.163 13.113 -1.776 1.00 49.09 90 LYS A CA 1
ATOM 728 C C . LYS A 1 90 ? -13.556 13.822 -0.544 1.00 49.09 90 LYS A C 1
ATOM 730 O O . LYS A 1 90 ? -14.332 14.460 0.162 1.00 49.09 90 LYS A O 1
ATOM 735 N N . PRO A 1 91 ? -12.229 13.792 -0.296 1.00 44.91 91 PRO A N 1
ATOM 736 C CA . PRO A 1 91 ? -11.604 14.586 0.766 1.00 44.91 91 PRO A CA 1
ATOM 737 C C . PRO A 1 91 ? -11.303 16.031 0.332 1.00 44.91 91 PRO A C 1
ATOM 739 O O . PRO A 1 91 ? -10.987 16.285 -0.830 1.00 44.91 91 PRO A O 1
ATOM 742 N N . SER A 1 92 ? -11.381 16.952 1.293 1.00 56.19 92 SER A N 1
ATOM 743 C CA . SER A 1 92 ? -11.109 18.391 1.201 1.00 56.19 92 SER A CA 1
ATOM 744 C C . SER A 1 92 ? -9.846 18.775 1.992 1.00 56.19 92 SER A C 1
ATOM 746 O O . SER A 1 92 ? -9.855 18.605 3.207 1.00 56.19 92 SER A O 1
ATOM 748 N N . ASP A 1 93 ? -8.791 19.227 1.291 1.00 35.84 93 ASP A N 1
ATOM 749 C CA . ASP A 1 93 ? -7.807 20.307 1.599 1.00 35.84 93 ASP A CA 1
ATOM 750 C C . ASP A 1 93 ? -6.563 20.188 0.651 1.00 35.84 93 ASP A C 1
ATOM 752 O O . ASP A 1 93 ? -6.208 19.060 0.301 1.00 35.84 93 ASP A O 1
ATOM 756 N N . PRO A 1 94 ? -5.900 21.278 0.170 1.00 51.06 94 PRO A N 1
ATOM 757 C CA . PRO A 1 94 ? -4.964 21.234 -0.982 1.00 51.06 94 PRO A CA 1
ATOM 758 C C . PRO A 1 94 ? -3.464 21.482 -0.636 1.00 51.06 94 PRO A C 1
ATOM 760 O O . PRO A 1 94 ? -3.163 22.036 0.418 1.00 51.06 94 PRO A O 1
ATOM 763 N N . PRO A 1 95 ? -2.497 21.227 -1.549 1.00 50.12 95 PRO A N 1
ATOM 764 C CA . PRO A 1 95 ? -2.130 19.911 -2.055 1.00 50.12 95 PRO A CA 1
ATOM 765 C C . PRO A 1 95 ? -0.611 19.666 -1.877 1.00 50.12 95 PRO A C 1
ATOM 767 O O . PRO A 1 95 ? 0.222 20.299 -2.527 1.00 50.12 95 PRO A O 1
ATOM 770 N N . GLU A 1 96 ? -0.220 18.639 -1.113 1.00 53.34 96 GLU A N 1
ATOM 771 C CA . GLU A 1 96 ? 0.839 17.784 -1.672 1.00 53.34 96 GLU A CA 1
ATOM 772 C C . GLU A 1 96 ? 0.307 17.339 -3.037 1.00 53.34 96 GLU A C 1
ATOM 774 O O . GLU A 1 96 ? -0.889 17.026 -3.089 1.00 53.34 96 GLU A O 1
ATOM 779 N N . PRO A 1 97 ? 1.098 17.344 -4.129 1.00 55.59 97 PRO A N 1
ATOM 780 C CA . PRO A 1 97 ? 0.581 16.905 -5.416 1.00 55.59 97 PRO A CA 1
ATOM 781 C C . PRO A 1 97 ? -0.111 15.566 -5.175 1.00 55.59 97 PRO A C 1
ATOM 783 O O . PRO A 1 97 ? 0.490 14.651 -4.599 1.00 55.59 97 PRO A O 1
ATOM 786 N N . GLU A 1 98 ? -1.414 15.511 -5.471 1.00 68.50 98 GLU A N 1
ATOM 787 C CA . GLU A 1 98 ? -2.255 14.344 -5.221 1.00 68.50 98 GLU A CA 1
ATOM 788 C C . GLU A 1 98 ? -1.894 13.301 -6.279 1.00 68.50 98 GLU A C 1
ATOM 790 O O . GLU A 1 98 ? -2.678 12.948 -7.150 1.00 68.50 98 GLU A O 1
ATOM 795 N N . ILE A 1 99 ? -0.638 12.860 -6.245 1.00 80.94 99 ILE A N 1
ATOM 796 C CA . ILE A 1 99 ? -0.130 11.775 -7.049 1.00 80.94 99 ILE A CA 1
ATOM 797 C C . ILE A 1 99 ? -0.876 10.572 -6.505 1.00 80.94 99 ILE A C 1
ATOM 799 O O . ILE A 1 99 ? -0.618 10.121 -5.392 1.00 80.94 99 ILE A O 1
ATOM 803 N N . VAL A 1 100 ? -1.889 10.134 -7.232 1.00 86.62 100 VAL A N 1
ATOM 804 C CA . VAL A 1 100 ? -2.722 8.994 -6.886 1.00 86.62 100 VAL A CA 1
ATOM 805 C C . VAL A 1 100 ? -2.805 8.142 -8.126 1.00 86.62 100 VAL A C 1
ATOM 807 O O . VAL A 1 100 ? -3.122 8.644 -9.195 1.00 86.62 100 VAL A O 1
ATOM 810 N N . PHE A 1 101 ? -2.544 6.854 -7.954 1.00 89.62 101 PHE A N 1
ATOM 811 C CA . PHE A 1 101 ? -2.657 5.883 -9.028 1.00 89.62 101 PHE A CA 1
ATOM 812 C C . PHE A 1 101 ? -3.721 4.861 -8.671 1.00 89.62 101 PHE A C 1
ATOM 814 O O . PHE A 1 101 ? -3.622 4.174 -7.647 1.00 89.62 101 PHE A O 1
ATOM 821 N N . ARG A 1 102 ? -4.779 4.808 -9.477 1.00 88.44 102 ARG A N 1
ATOM 822 C CA . ARG A 1 102 ? -5.931 3.923 -9.274 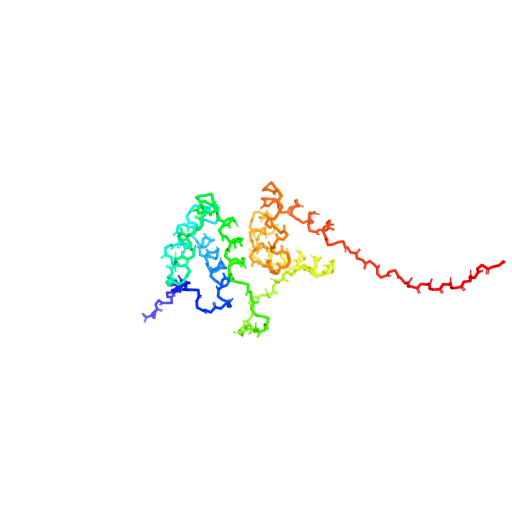1.00 88.44 102 ARG A CA 1
ATOM 823 C C . ARG A 1 102 ? -5.810 2.646 -10.099 1.00 88.44 102 ARG A C 1
ATOM 825 O O . ARG A 1 102 ? -6.420 1.642 -9.714 1.00 88.44 102 ARG A O 1
ATOM 832 N N . GLY A 1 103 ? -5.003 2.675 -11.158 1.00 86.56 103 GLY A N 1
ATOM 833 C CA . GLY A 1 103 ? -4.838 1.589 -12.112 1.00 86.56 103 GLY A CA 1
ATOM 834 C C . GLY A 1 103 ? -5.979 1.570 -13.121 1.00 86.56 103 GLY A C 1
ATOM 835 O O . GLY A 1 103 ? -6.638 0.537 -13.266 1.00 86.56 103 GLY A O 1
ATOM 836 N N . THR A 1 104 ? -6.281 2.716 -13.738 1.00 84.88 104 THR A N 1
ATOM 837 C CA . THR A 1 104 ? -7.310 2.834 -14.782 1.00 84.88 104 THR A CA 1
ATOM 838 C C . THR A 1 104 ? -6.783 2.412 -16.147 1.00 84.88 104 THR A C 1
ATOM 840 O O . THR A 1 104 ? -7.414 1.582 -16.799 1.00 84.88 104 THR A O 1
ATOM 843 N N . ASP A 1 105 ? -5.629 2.936 -16.556 1.00 84.75 105 ASP A N 1
ATOM 844 C CA . ASP A 1 105 ? -5.077 2.792 -17.906 1.00 84.75 105 ASP A CA 1
ATOM 845 C C . ASP A 1 105 ? -3.564 3.097 -17.947 1.00 84.75 105 ASP A C 1
ATOM 847 O O . ASP A 1 105 ? -2.945 3.440 -16.935 1.00 84.75 105 ASP A O 1
ATOM 851 N N . GLY A 1 106 ? -2.963 2.920 -19.129 1.00 84.94 106 GLY A N 1
ATOM 852 C CA . GLY A 1 106 ? -1.542 3.173 -19.367 1.00 84.94 106 GLY A CA 1
ATOM 853 C C . GLY A 1 106 ? -1.136 4.648 -19.256 1.00 84.94 106 GLY A C 1
ATOM 854 O O . GLY A 1 106 ? -0.023 4.920 -18.812 1.00 84.94 106 GLY A O 1
ATOM 855 N N . ASN A 1 107 ? -2.029 5.600 -19.554 1.00 85.62 107 ASN A N 1
ATOM 856 C CA . ASN A 1 107 ? -1.724 7.032 -19.431 1.00 85.62 107 ASN A CA 1
ATOM 857 C C . ASN A 1 107 ? -1.612 7.428 -17.956 1.00 85.62 107 ASN A C 1
ATOM 859 O O . ASN A 1 107 ? -0.621 8.039 -17.560 1.00 85.62 107 ASN A O 1
ATOM 863 N N . GLU A 1 108 ? -2.566 6.996 -17.118 1.00 87.19 108 GLU A N 1
ATOM 864 C CA . GLU A 1 108 ? -2.501 7.188 -15.661 1.00 87.19 108 GLU A CA 1
ATOM 865 C C . GLU A 1 108 ? -1.208 6.579 -15.089 1.00 87.19 108 GLU A C 1
ATOM 867 O O . GLU A 1 108 ? -0.606 7.125 -14.164 1.00 87.19 108 GLU A O 1
ATOM 872 N N . CYS A 1 109 ? -0.761 5.450 -15.649 1.00 88.44 109 CYS A N 1
ATOM 873 C CA . CYS A 1 109 ? 0.454 4.764 -15.224 1.00 88.44 109 CYS A CA 1
ATOM 874 C C . CYS A 1 109 ? 1.726 5.564 -15.543 1.00 88.44 109 CYS A C 1
ATOM 876 O O . CYS A 1 109 ? 2.601 5.700 -14.682 1.00 88.44 109 CYS A O 1
ATOM 878 N N . GLU A 1 110 ? 1.851 6.095 -16.758 1.00 88.38 110 GLU A N 1
ATOM 879 C CA . GLU A 1 110 ? 3.001 6.916 -17.150 1.00 88.38 110 GLU A CA 1
ATOM 880 C C . GLU A 1 110 ? 3.042 8.242 -16.386 1.00 88.38 110 GLU A C 1
ATOM 882 O O . GLU A 1 110 ? 4.087 8.589 -15.821 1.00 88.38 110 GLU A O 1
ATOM 887 N N . ASP A 1 111 ? 1.897 8.921 -16.275 1.00 89.69 111 ASP A N 1
ATOM 888 C CA . ASP A 1 111 ? 1.753 10.164 -15.513 1.00 89.69 111 ASP A CA 1
ATOM 889 C C . ASP A 1 111 ? 2.126 9.959 -14.043 1.00 89.69 111 ASP A C 1
ATOM 891 O O . ASP A 1 111 ? 2.846 10.768 -13.447 1.00 89.69 111 ASP A O 1
ATOM 895 N N . PHE A 1 112 ? 1.705 8.836 -13.457 1.00 90.69 112 PHE A N 1
ATOM 896 C CA . PHE A 1 112 ? 2.067 8.468 -12.097 1.00 90.69 112 PHE A CA 1
ATOM 897 C C . PHE A 1 112 ? 3.581 8.311 -11.923 1.00 90.69 112 PHE A C 1
ATOM 899 O O . PHE A 1 112 ? 4.169 8.930 -11.033 1.00 90.69 112 PHE A O 1
ATOM 906 N N . VAL A 1 113 ? 4.238 7.514 -12.771 1.00 91.12 113 VAL A N 1
ATOM 907 C CA . VAL A 1 113 ? 5.690 7.285 -12.677 1.00 91.12 113 VAL A CA 1
ATOM 908 C C . VAL A 1 113 ? 6.465 8.589 -12.892 1.00 91.12 113 VAL A C 1
ATOM 910 O O . VAL A 1 113 ? 7.429 8.861 -12.166 1.00 91.12 113 VAL A O 1
ATOM 913 N N . ALA A 1 114 ? 6.037 9.420 -13.845 1.00 90.62 114 ALA A N 1
ATOM 914 C CA . ALA A 1 114 ? 6.631 10.727 -14.099 1.00 90.62 114 ALA A CA 1
ATOM 915 C C . ALA A 1 114 ? 6.494 11.657 -12.883 1.00 90.62 114 ALA A C 1
ATOM 917 O O . ALA A 1 114 ? 7.486 12.255 -12.456 1.00 90.62 114 ALA A O 1
ATOM 918 N N . ALA A 1 115 ? 5.309 11.724 -12.274 1.00 88.62 115 ALA A N 1
ATOM 919 C CA . ALA A 1 115 ? 5.052 12.566 -11.112 1.00 88.62 115 ALA A CA 1
ATOM 920 C C . ALA A 1 115 ? 5.890 12.151 -9.889 1.00 88.62 115 ALA A C 1
ATOM 922 O O . ALA A 1 115 ? 6.445 13.011 -9.202 1.00 88.62 115 ALA A O 1
ATOM 923 N N . ILE A 1 116 ? 6.054 10.844 -9.640 1.00 89.75 116 ILE A N 1
ATOM 924 C CA . ILE A 1 116 ? 6.922 10.341 -8.560 1.00 89.75 116 ILE A CA 1
ATOM 925 C C . ILE A 1 116 ? 8.379 10.758 -8.792 1.00 89.75 116 ILE A C 1
ATOM 927 O O . ILE A 1 116 ? 9.028 11.249 -7.868 1.00 89.75 116 ILE A O 1
ATOM 931 N N . ARG A 1 117 ? 8.893 10.615 -10.021 1.00 89.69 117 ARG A N 1
ATOM 932 C CA . ARG A 1 117 ? 10.272 11.004 -10.367 1.00 89.69 117 ARG A CA 1
ATOM 933 C C . ARG A 1 117 ? 10.502 12.508 -10.240 1.00 89.69 117 ARG A C 1
ATOM 935 O O . ARG A 1 117 ? 11.523 12.925 -9.697 1.00 89.69 117 A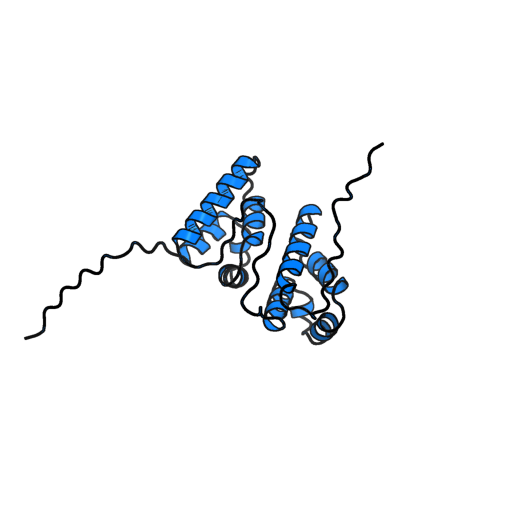RG A O 1
ATOM 942 N N . GLN A 1 118 ? 9.553 13.326 -10.693 1.00 84.00 118 GLN A N 1
ATOM 943 C CA . GLN A 1 118 ? 9.621 14.782 -10.537 1.00 84.00 118 GLN A CA 1
ATOM 944 C C . GLN A 1 118 ? 9.616 15.189 -9.062 1.00 84.00 118 GLN A C 1
ATOM 946 O O . GLN A 1 118 ? 10.394 16.053 -8.654 1.00 84.00 118 GLN A O 1
ATOM 951 N N . TYR A 1 119 ? 8.789 14.534 -8.246 1.00 83.94 119 TYR A N 1
ATOM 952 C CA . TYR A 1 119 ? 8.756 14.786 -6.811 1.00 83.94 119 TYR A CA 1
ATOM 953 C C . TYR A 1 119 ? 10.056 14.354 -6.121 1.00 83.94 119 TYR A C 1
ATOM 955 O O . TYR A 1 119 ? 10.586 15.090 -5.292 1.00 83.94 119 TYR A O 1
ATOM 963 N N . ALA A 1 120 ? 10.623 13.209 -6.506 1.00 83.81 120 ALA A N 1
ATOM 964 C CA . ALA A 1 120 ? 11.922 12.764 -6.012 1.00 83.81 120 ALA A CA 1
ATOM 965 C C . ALA A 1 120 ? 13.028 13.778 -6.338 1.00 83.81 120 ALA A C 1
ATOM 967 O O . ALA A 1 120 ? 13.797 14.141 -5.452 1.00 83.81 120 ALA A O 1
ATOM 968 N N . LEU A 1 121 ? 13.056 14.306 -7.565 1.00 81.31 121 LEU A N 1
ATOM 969 C CA . LEU A 1 121 ? 14.011 15.338 -7.972 1.00 81.31 121 LEU A CA 1
ATOM 970 C C . LEU A 1 121 ? 13.851 16.631 -7.156 1.00 81.31 121 LEU A C 1
ATOM 972 O O . LEU A 1 121 ? 14.839 17.190 -6.680 1.00 81.31 121 LEU A O 1
ATOM 976 N N . ALA A 1 122 ? 12.614 17.087 -6.936 1.00 77.56 122 ALA A N 1
ATOM 977 C CA . ALA A 1 122 ? 12.339 18.266 -6.110 1.00 77.56 122 ALA A CA 1
ATOM 978 C C . ALA A 1 122 ? 12.834 18.094 -4.661 1.00 77.56 122 ALA A C 1
ATOM 980 O O . ALA A 1 122 ? 13.273 19.057 -4.034 1.00 77.56 122 ALA A O 1
ATOM 981 N N . GLN A 1 123 ? 12.811 16.860 -4.153 1.00 75.94 123 GLN A N 1
ATOM 982 C CA . GLN A 1 123 ? 13.274 16.496 -2.814 1.00 75.94 123 GLN A CA 1
ATOM 983 C C . GLN A 1 123 ? 14.765 16.106 -2.755 1.00 75.94 123 GLN A C 1
ATOM 985 O O . GLN A 1 123 ? 15.254 15.765 -1.678 1.00 75.94 123 GLN A O 1
ATOM 990 N N . ARG A 1 124 ? 15.507 16.162 -3.877 1.00 78.81 124 ARG A N 1
ATOM 991 C CA . ARG A 1 124 ? 16.896 15.665 -4.008 1.00 78.81 124 ARG A CA 1
ATOM 992 C C . ARG A 1 124 ? 17.051 14.183 -3.625 1.00 78.81 124 ARG A C 1
ATOM 994 O O . ARG A 1 124 ? 17.987 13.790 -2.923 1.00 78.81 124 ARG A O 1
ATOM 1001 N N . LYS A 1 125 ? 16.066 13.375 -4.019 1.00 80.94 125 LYS A N 1
ATOM 1002 C CA . LYS A 1 125 ? 15.918 11.934 -3.757 1.00 80.94 125 LYS A CA 1
ATOM 1003 C C . LYS A 1 125 ? 15.863 11.102 -5.042 1.00 80.94 125 LYS A C 1
ATOM 1005 O O . LYS A 1 125 ? 15.482 9.940 -5.005 1.00 80.94 125 LYS A O 1
ATOM 1010 N N . GLU A 1 126 ? 16.259 11.665 -6.177 1.00 77.75 126 GLU A N 1
ATOM 1011 C CA . GLU A 1 126 ? 16.166 11.046 -7.504 1.00 77.75 126 GLU A CA 1
ATOM 1012 C C . GLU A 1 126 ? 16.961 9.738 -7.663 1.00 77.75 126 GLU A C 1
ATOM 1014 O O . GLU A 1 126 ? 16.607 8.917 -8.503 1.00 77.75 126 GLU A O 1
ATOM 1019 N N . GLY A 1 127 ? 18.008 9.521 -6.859 1.00 79.56 127 GLY A N 1
ATOM 1020 C CA . GLY A 1 127 ? 18.774 8.265 -6.826 1.00 79.56 127 GLY A CA 1
ATOM 1021 C C . GLY A 1 127 ? 18.333 7.281 -5.736 1.00 79.56 127 GLY A C 1
ATOM 1022 O O . GLY A 1 127 ? 18.900 6.197 -5.614 1.00 79.56 127 GLY A O 1
ATOM 1023 N N . ASP A 1 128 ? 17.355 7.656 -4.912 1.00 86.44 128 ASP A N 1
ATOM 1024 C CA . ASP A 1 128 ? 16.895 6.862 -3.776 1.00 86.44 128 ASP A CA 1
ATOM 1025 C C . ASP A 1 128 ? 15.728 5.965 -4.217 1.00 86.44 128 ASP A C 1
ATOM 1027 O O . ASP A 1 128 ? 14.552 6.253 -3.984 1.00 86.44 128 ASP A O 1
ATOM 1031 N N . ASN A 1 129 ? 16.066 4.872 -4.914 1.00 86.38 129 ASN A N 1
ATOM 1032 C CA . ASN A 1 129 ? 15.096 3.896 -5.429 1.00 86.38 129 ASN A CA 1
ATOM 1033 C C . ASN A 1 129 ? 14.180 3.353 -4.328 1.00 86.38 129 ASN A C 1
ATOM 1035 O O . ASN A 1 129 ? 12.982 3.171 -4.548 1.00 86.38 129 ASN A O 1
ATOM 1039 N N . TYR A 1 130 ? 14.728 3.128 -3.132 1.00 83.25 130 TYR A N 1
ATOM 1040 C CA . TYR A 1 130 ? 13.942 2.680 -1.991 1.00 83.25 130 TYR A CA 1
ATOM 1041 C C . TYR A 1 130 ? 12.905 3.736 -1.603 1.00 83.25 130 TYR A C 1
ATOM 1043 O O . TYR A 1 130 ? 11.717 3.429 -1.507 1.00 83.25 130 TYR A O 1
ATOM 1051 N N . TRP A 1 131 ? 13.326 4.993 -1.454 1.00 86.75 131 TRP A N 1
ATOM 1052 C CA . TRP A 1 131 ? 12.424 6.090 -1.116 1.00 86.75 131 TRP A CA 1
ATOM 1053 C C . TRP A 1 131 ? 11.338 6.310 -2.175 1.00 86.75 131 TRP A C 1
ATOM 1055 O O . TRP A 1 131 ? 10.167 6.443 -1.820 1.00 86.75 131 TRP A O 1
ATOM 1065 N N . MET A 1 132 ? 11.690 6.299 -3.465 1.00 88.00 132 MET A N 1
ATOM 1066 C CA . MET A 1 132 ? 10.727 6.478 -4.561 1.00 88.00 132 MET A CA 1
ATOM 1067 C C . MET A 1 132 ? 9.665 5.382 -4.565 1.00 88.00 132 MET A C 1
ATOM 1069 O O . MET A 1 132 ? 8.474 5.675 -4.685 1.00 88.00 132 MET A O 1
ATOM 1073 N N . LEU A 1 133 ? 10.088 4.132 -4.370 1.00 88.56 133 LEU A N 1
ATOM 1074 C CA . LEU A 1 133 ? 9.187 2.995 -4.276 1.00 88.56 133 LEU A CA 1
ATOM 1075 C C . LEU A 1 133 ? 8.257 3.121 -3.072 1.00 88.56 133 LEU A C 1
ATOM 1077 O O . LEU A 1 133 ? 7.040 3.043 -3.233 1.00 88.56 133 LEU A O 1
ATOM 1081 N N . GLN A 1 134 ? 8.800 3.385 -1.880 1.00 83.94 134 GLN A N 1
ATOM 1082 C CA . GLN A 1 134 ? 7.979 3.566 -0.683 1.00 83.94 134 GLN A CA 1
ATOM 1083 C C . GLN A 1 134 ? 6.962 4.686 -0.886 1.00 83.94 134 GLN A C 1
ATOM 1085 O O . GLN A 1 134 ? 5.765 4.476 -0.676 1.00 83.94 134 GLN A O 1
ATOM 1090 N N . TYR A 1 135 ? 7.403 5.839 -1.391 1.00 84.44 135 TYR A N 1
ATOM 1091 C CA . TYR A 1 135 ? 6.524 6.964 -1.671 1.00 84.44 135 TYR A CA 1
ATOM 1092 C C . TYR A 1 135 ? 5.423 6.584 -2.669 1.00 84.44 135 TYR A C 1
ATOM 1094 O O . TYR A 1 135 ? 4.245 6.797 -2.377 1.00 84.44 135 TYR A O 1
ATOM 1102 N N . ALA A 1 136 ? 5.761 5.931 -3.782 1.00 89.81 136 ALA A N 1
ATOM 1103 C CA . ALA A 1 136 ? 4.794 5.461 -4.769 1.00 89.81 136 ALA A CA 1
ATOM 1104 C C . ALA A 1 136 ? 3.756 4.499 -4.172 1.00 89.81 136 ALA A C 1
ATOM 1106 O O . ALA A 1 136 ? 2.559 4.671 -4.403 1.00 89.81 136 ALA A O 1
ATOM 1107 N N . THR A 1 137 ? 4.161 3.543 -3.328 1.00 87.81 137 THR A N 1
ATOM 1108 C CA . THR A 1 137 ? 3.202 2.614 -2.699 1.00 87.81 137 THR A CA 1
ATOM 1109 C C . THR A 1 137 ? 2.195 3.317 -1.785 1.00 87.81 137 THR A C 1
ATOM 1111 O O . THR A 1 137 ? 1.050 2.871 -1.667 1.00 87.81 137 THR A O 1
ATOM 1114 N N . THR A 1 138 ? 2.561 4.458 -1.181 1.00 84.50 138 THR A N 1
ATOM 1115 C CA . THR A 1 138 ? 1.621 5.272 -0.384 1.00 84.50 138 THR A CA 1
ATOM 1116 C C . THR A 1 138 ? 0.554 5.969 -1.229 1.00 84.50 138 THR A C 1
ATOM 1118 O O . THR A 1 138 ? -0.473 6.407 -0.698 1.00 84.50 138 THR A O 1
ATOM 1121 N N . ARG A 1 139 ? 0.772 6.062 -2.543 1.00 87.38 139 ARG A N 1
ATOM 1122 C CA . ARG A 1 139 ? -0.082 6.753 -3.513 1.00 87.38 139 ARG A CA 1
ATOM 1123 C C . ARG A 1 139 ? -1.001 5.816 -4.306 1.00 87.38 139 ARG A C 1
ATOM 1125 O O . ARG A 1 139 ? -1.934 6.280 -4.956 1.00 87.38 139 ARG A O 1
ATOM 1132 N N . LEU A 1 140 ? -0.815 4.503 -4.181 1.00 88.00 140 LEU A N 1
ATOM 1133 C CA . LEU A 1 140 ? -1.681 3.502 -4.806 1.00 88.00 140 LEU A CA 1
ATOM 1134 C C . LEU A 1 140 ? -3.069 3.471 -4.158 1.00 88.00 140 LEU A C 1
ATOM 1136 O O . LEU A 1 140 ? -3.203 3.466 -2.930 1.00 88.00 140 LEU A O 1
ATOM 1140 N N . ARG A 1 141 ? -4.120 3.411 -4.972 1.00 85.06 141 ARG A N 1
ATOM 1141 C CA . ARG A 1 141 ? -5.520 3.298 -4.537 1.00 85.06 141 ARG A CA 1
ATOM 1142 C C . ARG A 1 141 ? -6.249 2.250 -5.373 1.00 85.06 141 ARG A C 1
ATOM 1144 O O . ARG A 1 141 ? -5.796 1.868 -6.445 1.00 85.06 141 ARG A O 1
ATOM 1151 N N . GLY A 1 142 ? -7.406 1.795 -4.894 1.00 84.88 142 GLY A N 1
ATOM 1152 C CA . GLY A 1 142 ? -8.319 0.970 -5.692 1.00 84.88 142 GLY A CA 1
ATOM 1153 C C . GLY A 1 142 ? -7.679 -0.310 -6.244 1.00 84.88 142 GLY A C 1
ATOM 1154 O O . GLY A 1 142 ? -7.140 -1.113 -5.479 1.00 84.88 142 GLY A O 1
ATOM 1155 N N . LYS A 1 143 ? -7.771 -0.505 -7.567 1.00 82.62 143 LYS A N 1
ATOM 1156 C CA . LYS A 1 143 ? -7.269 -1.699 -8.266 1.00 82.62 143 LYS A CA 1
ATOM 1157 C C . LYS A 1 143 ? -5.745 -1.788 -8.190 1.00 82.62 143 LYS A C 1
ATOM 1159 O O . LYS A 1 143 ? -5.227 -2.861 -7.893 1.00 82.62 143 LYS A O 1
ATOM 1164 N N . ALA A 1 144 ? -5.045 -0.666 -8.344 1.00 85.25 144 ALA A N 1
ATOM 1165 C CA . ALA A 1 144 ? -3.588 -0.618 -8.274 1.00 85.25 144 ALA A CA 1
ATOM 1166 C C . ALA A 1 144 ? -3.028 -1.062 -6.915 1.00 85.25 144 ALA A C 1
ATOM 1168 O O . ALA A 1 144 ? -2.029 -1.776 -6.862 1.00 85.25 144 ALA A O 1
ATOM 1169 N N . LEU A 1 145 ? -3.682 -0.692 -5.807 1.00 85.62 145 LEU A N 1
ATOM 1170 C CA . LEU A 1 145 ? -3.242 -1.123 -4.474 1.00 85.62 145 LEU A CA 1
ATOM 1171 C C . LEU A 1 145 ? -3.412 -2.638 -4.273 1.00 85.62 145 LEU A C 1
ATOM 1173 O O . LEU A 1 145 ? -2.559 -3.265 -3.647 1.00 85.62 145 LEU A O 1
ATOM 1177 N N . ARG A 1 146 ? -4.493 -3.224 -4.810 1.00 85.69 146 ARG A N 1
ATOM 1178 C CA . ARG A 1 146 ? -4.733 -4.677 -4.762 1.00 85.69 146 ARG A CA 1
ATOM 1179 C C . ARG A 1 146 ? -3.719 -5.432 -5.611 1.00 85.69 146 ARG A C 1
ATOM 1181 O O . ARG A 1 146 ? -3.075 -6.337 -5.100 1.00 85.69 146 ARG A O 1
ATOM 1188 N N . TRP A 1 147 ? -3.527 -4.992 -6.852 1.00 89.94 147 TRP A N 1
ATOM 1189 C CA . TRP A 1 147 ? -2.518 -5.535 -7.758 1.00 89.94 147 TRP A CA 1
ATOM 1190 C C . TRP A 1 147 ? -1.118 -5.505 -7.133 1.00 89.94 147 TRP A C 1
ATOM 1192 O O . TRP A 1 147 ? -0.424 -6.516 -7.113 1.00 89.94 147 TRP A O 1
ATOM 1202 N N . HIS A 1 148 ? -0.728 -4.385 -6.516 1.00 87.44 148 HIS A N 1
ATOM 1203 C CA . HIS A 1 148 ? 0.566 -4.287 -5.844 1.00 87.44 148 HIS A CA 1
ATOM 1204 C C . HIS A 1 148 ? 0.725 -5.302 -4.705 1.00 87.44 148 HIS A C 1
ATOM 1206 O O . HIS A 1 148 ? 1.830 -5.778 -4.486 1.00 87.44 148 HIS A O 1
ATOM 1212 N N . ALA A 1 149 ? -0.341 -5.660 -3.984 1.00 85.38 149 ALA A N 1
ATOM 1213 C CA . ALA A 1 149 ? -0.269 -6.677 -2.932 1.00 85.38 149 ALA A CA 1
ATOM 1214 C C . ALA A 1 149 ? -0.076 -8.108 -3.476 1.00 85.38 149 ALA A C 1
ATOM 1216 O O . ALA A 1 149 ? 0.394 -8.972 -2.740 1.00 85.38 149 ALA A O 1
ATOM 1217 N N . GLU A 1 150 ? -0.419 -8.356 -4.741 1.00 88.19 150 GLU A N 1
ATOM 1218 C CA . GLU A 1 150 ? -0.259 -9.652 -5.416 1.00 88.19 150 GLU A CA 1
ATOM 1219 C C . GLU A 1 150 ? 1.129 -9.825 -6.055 1.00 88.19 150 GLU A C 1
ATOM 1221 O O . GLU A 1 150 ? 1.501 -10.935 -6.436 1.00 88.19 150 GLU A O 1
ATOM 1226 N N . LEU A 1 151 ? 1.915 -8.747 -6.154 1.00 87.44 151 LEU A N 1
ATOM 1227 C CA . LEU A 1 151 ? 3.260 -8.791 -6.720 1.00 87.44 151 LEU A CA 1
ATOM 1228 C C . LEU A 1 151 ? 4.243 -9.575 -5.848 1.00 87.44 151 LEU A C 1
ATOM 1230 O O . LEU A 1 151 ? 4.226 -9.514 -4.613 1.00 87.44 151 LEU A O 1
ATOM 1234 N N . ASP A 1 152 ? 5.185 -10.231 -6.528 1.00 88.06 152 ASP A N 1
ATOM 1235 C CA . ASP A 1 152 ? 6.314 -10.903 -5.894 1.00 88.06 152 ASP A CA 1
ATOM 1236 C C . ASP A 1 152 ? 7.060 -9.932 -4.948 1.00 88.06 152 ASP A C 1
ATOM 1238 O O . ASP A 1 152 ? 7.348 -8.792 -5.338 1.00 88.06 152 ASP A O 1
ATOM 1242 N N . PRO A 1 153 ? 7.395 -10.343 -3.709 1.00 80.94 153 PRO A N 1
ATOM 1243 C CA . PRO A 1 153 ? 8.131 -9.511 -2.758 1.00 80.94 153 PRO A CA 1
ATOM 1244 C C . PRO A 1 153 ? 9.426 -8.895 -3.308 1.00 80.94 153 PRO A C 1
ATOM 1246 O O . PRO A 1 153 ? 9.811 -7.813 -2.868 1.00 80.94 153 PRO A O 1
ATOM 1249 N N . MET A 1 154 ? 10.091 -9.553 -4.260 1.00 83.56 154 MET A N 1
ATOM 1250 C CA . MET A 1 154 ? 11.295 -9.049 -4.924 1.00 83.56 154 MET A CA 1
ATOM 1251 C C . MET A 1 154 ? 10.984 -7.836 -5.815 1.00 83.56 154 MET A C 1
ATOM 1253 O O . MET A 1 154 ? 11.743 -6.872 -5.830 1.00 83.56 154 MET A O 1
ATOM 1257 N N . ILE A 1 155 ? 9.834 -7.847 -6.500 1.00 84.81 155 ILE A N 1
ATOM 1258 C CA . ILE A 1 155 ? 9.349 -6.729 -7.328 1.00 84.81 155 ILE A CA 1
ATOM 1259 C C . ILE A 1 155 ? 8.929 -5.553 -6.438 1.00 84.81 155 ILE A C 1
ATOM 1261 O O . ILE A 1 155 ? 9.195 -4.402 -6.763 1.00 84.81 155 ILE A O 1
ATOM 1265 N N . ARG A 1 156 ? 8.337 -5.832 -5.270 1.00 82.50 156 ARG A N 1
ATOM 1266 C CA . ARG A 1 156 ? 7.886 -4.815 -4.298 1.00 82.50 156 ARG A CA 1
ATOM 1267 C C . ARG A 1 156 ? 9.017 -4.116 -3.534 1.00 82.50 156 ARG A C 1
ATOM 1269 O O . ARG A 1 156 ? 8.736 -3.279 -2.679 1.00 82.50 156 ARG A O 1
ATOM 1276 N N . ARG A 1 157 ? 10.280 -4.468 -3.794 1.00 82.56 157 ARG A N 1
ATOM 1277 C CA . ARG A 1 157 ? 11.471 -3.899 -3.132 1.00 82.56 157 ARG A CA 1
ATOM 1278 C C . ARG A 1 157 ? 12.399 -3.137 -4.070 1.00 82.56 157 ARG A C 1
ATOM 1280 O O . ARG A 1 157 ? 13.326 -2.491 -3.592 1.00 82.56 157 ARG A O 1
ATOM 1287 N N . ASP A 1 158 ? 12.146 -3.196 -5.371 1.00 87.88 158 ASP A N 1
ATOM 1288 C CA . ASP A 1 158 ? 12.976 -2.564 -6.385 1.00 87.88 158 ASP A CA 1
ATOM 1289 C C . ASP A 1 158 ? 12.116 -1.645 -7.256 1.00 87.88 158 ASP A C 1
ATOM 1291 O O . ASP A 1 158 ? 11.119 -2.064 -7.845 1.00 87.88 158 ASP A O 1
ATOM 1295 N N . TRP A 1 159 ? 12.497 -0.369 -7.308 1.00 91.31 159 TRP A N 1
ATOM 1296 C CA . TRP A 1 159 ? 11.773 0.655 -8.055 1.00 91.31 159 TRP A CA 1
ATOM 1297 C C . TRP A 1 159 ? 11.681 0.341 -9.550 1.00 91.31 159 TRP A C 1
ATOM 1299 O O . TRP A 1 159 ? 10.621 0.506 -10.151 1.00 91.31 159 TRP A O 1
ATOM 1309 N N . ASP A 1 160 ? 12.759 -0.156 -10.151 1.00 90.38 160 ASP A N 1
ATOM 1310 C CA . ASP A 1 160 ? 12.803 -0.435 -11.580 1.00 90.38 160 ASP A CA 1
ATOM 1311 C C . ASP A 1 160 ? 11.988 -1.688 -11.919 1.00 90.38 160 ASP A C 1
ATOM 1313 O O . ASP A 1 160 ? 11.285 -1.716 -12.934 1.00 90.38 160 ASP A O 1
ATOM 1317 N N . LEU A 1 161 ? 12.015 -2.714 -11.059 1.00 91.69 161 LEU A N 1
ATOM 1318 C CA . LEU A 1 161 ? 11.135 -3.879 -11.202 1.00 91.69 161 LEU A CA 1
ATOM 1319 C C . LEU A 1 161 ? 9.664 -3.501 -11.023 1.00 91.69 161 LEU A C 1
ATOM 1321 O O . LEU A 1 161 ? 8.824 -3.973 -11.791 1.00 91.69 161 LEU A O 1
ATOM 1325 N N . PHE A 1 162 ? 9.353 -2.636 -10.059 1.00 91.00 162 PHE A N 1
ATOM 1326 C CA . PHE A 1 162 ? 8.004 -2.129 -9.839 1.00 91.00 162 PHE A CA 1
ATOM 1327 C C . PHE A 1 162 ? 7.478 -1.355 -11.055 1.00 91.00 162 PHE A C 1
ATOM 1329 O O . PHE A 1 162 ? 6.380 -1.642 -11.529 1.00 91.00 162 PHE A O 1
ATOM 1336 N N . VAL A 1 163 ? 8.275 -0.443 -11.624 1.00 91.75 163 VAL A N 1
ATOM 1337 C CA . VAL A 1 163 ? 7.906 0.309 -12.838 1.00 91.75 163 VAL A CA 1
ATOM 1338 C C . VAL A 1 163 ? 7.719 -0.622 -14.043 1.00 91.75 163 VAL A C 1
ATOM 1340 O O . VAL A 1 163 ? 6.762 -0.471 -14.799 1.00 91.75 163 VAL A O 1
ATOM 1343 N N . ARG A 1 164 ? 8.574 -1.639 -14.210 1.00 91.44 164 ARG A N 1
ATOM 1344 C CA . ARG A 1 164 ? 8.396 -2.652 -15.270 1.00 91.44 164 ARG A CA 1
ATOM 1345 C C . ARG A 1 164 ? 7.115 -3.460 -15.091 1.00 91.44 164 ARG A C 1
ATOM 1347 O O . ARG A 1 164 ? 6.438 -3.753 -16.073 1.00 91.44 164 ARG A O 1
ATOM 1354 N N . ALA A 1 165 ? 6.794 -3.841 -13.856 1.00 91.12 165 ALA A N 1
ATOM 1355 C CA . ALA A 1 165 ? 5.557 -4.548 -13.550 1.00 91.12 165 ALA A CA 1
ATOM 1356 C C . ALA A 1 165 ? 4.334 -3.666 -13.840 1.00 91.12 165 ALA A C 1
ATOM 1358 O O . ALA A 1 165 ? 3.373 -4.151 -14.431 1.00 91.12 165 ALA A O 1
ATOM 1359 N N . LEU A 1 166 ? 4.406 -2.375 -13.501 1.00 90.69 166 LEU A N 1
ATOM 1360 C CA . LEU A 1 166 ? 3.368 -1.386 -13.790 1.00 90.69 166 LEU A CA 1
ATOM 1361 C C . LEU A 1 166 ? 3.078 -1.286 -15.290 1.00 90.69 166 LEU A C 1
ATOM 1363 O O . LEU A 1 166 ? 1.939 -1.488 -15.693 1.00 90.69 166 LEU A O 1
ATOM 1367 N N . PHE A 1 167 ? 4.100 -1.074 -16.123 1.00 88.88 167 PHE A N 1
ATOM 1368 C CA . PHE A 1 167 ? 3.918 -0.983 -17.579 1.00 88.88 167 PHE A CA 1
ATOM 1369 C C . PHE A 1 167 ? 3.459 -2.292 -18.226 1.00 88.88 167 PHE A C 1
ATOM 1371 O O . PHE A 1 167 ? 2.835 -2.279 -19.283 1.00 88.88 167 PHE A O 1
ATOM 1378 N N . LYS A 1 168 ? 3.753 -3.436 -17.601 1.00 88.81 168 LYS A N 1
ATOM 1379 C CA . LYS A 1 168 ? 3.240 -4.731 -18.056 1.00 88.81 168 LYS A CA 1
ATOM 1380 C C . LYS A 1 168 ? 1.749 -4.897 -17.750 1.00 88.81 168 LYS A C 1
ATOM 1382 O O . LYS A 1 168 ? 1.035 -5.474 -18.564 1.00 88.81 168 LYS A O 1
ATOM 1387 N N . GLU A 1 169 ? 1.302 -4.446 -16.580 1.00 88.25 169 GLU A N 1
ATOM 1388 C CA . GLU A 1 169 ? -0.102 -4.527 -16.160 1.00 88.25 169 GLU A CA 1
ATOM 1389 C C . GLU A 1 169 ? -0.976 -3.474 -16.857 1.00 88.25 169 GLU A C 1
ATOM 1391 O O . GLU A 1 169 ? -2.112 -3.758 -17.232 1.00 88.25 169 GLU A O 1
ATOM 1396 N N . TYR A 1 170 ? -0.434 -2.271 -17.051 1.00 87.25 170 TYR A N 1
ATOM 1397 C CA . TYR A 1 170 ? -1.108 -1.120 -17.647 1.00 87.25 170 TYR A CA 1
ATOM 1398 C C . TYR A 1 170 ? -0.356 -0.685 -18.911 1.00 87.25 170 TYR A C 1
ATOM 1400 O O . TYR A 1 170 ? 0.350 0.326 -18.891 1.00 87.25 170 TYR A O 1
ATOM 1408 N N . PRO A 1 171 ? -0.445 -1.464 -20.007 1.00 82.19 171 PRO A N 1
ATOM 1409 C CA . PRO A 1 171 ? 0.206 -1.103 -21.255 1.00 82.19 171 PRO A CA 1
ATOM 1410 C C . PRO A 1 171 ? -0.430 0.155 -21.848 1.00 82.19 171 PRO A C 1
ATOM 1412 O O . PRO A 1 171 ? -1.643 0.365 -21.747 1.00 82.19 171 PRO A O 1
ATOM 1415 N N . PHE A 1 172 ? 0.387 0.966 -22.514 1.00 76.06 172 PHE A N 1
ATOM 1416 C CA . PHE A 1 172 ? -0.104 2.068 -23.328 1.00 76.06 172 PHE A CA 1
ATOM 1417 C C . PHE A 1 172 ? -0.941 1.503 -24.479 1.00 76.06 172 PHE A C 1
ATOM 1419 O O . PHE A 1 172 ? -0.461 0.692 -25.277 1.00 76.06 172 PHE A O 1
ATOM 1426 N N . VAL A 1 173 ? -2.210 1.895 -24.542 1.00 67.50 173 VAL A N 1
ATOM 1427 C CA . VAL A 1 173 ? -3.072 1.586 -25.680 1.00 67.50 173 VAL A CA 1
ATOM 1428 C C . VAL A 1 173 ? -3.029 2.812 -26.579 1.00 67.50 173 VAL A C 1
ATOM 1430 O O . VAL A 1 173 ? -3.730 3.785 -26.321 1.00 67.50 173 VAL A O 1
ATOM 1433 N N . GLU A 1 174 ? -2.200 2.775 -27.625 1.00 58.88 174 GLU A N 1
ATOM 1434 C CA . GLU A 1 174 ? -2.417 3.665 -28.767 1.00 58.88 174 GLU A CA 1
ATOM 1435 C C . GLU A 1 174 ? -3.834 3.378 -29.266 1.00 58.88 174 GLU A C 1
ATOM 1437 O O . GLU A 1 174 ? -4.151 2.222 -29.566 1.00 58.88 174 GLU A O 1
ATOM 1442 N N . GLU A 1 175 ? -4.703 4.393 -29.291 1.00 54.59 175 GLU A N 1
ATOM 1443 C CA . GLU A 1 175 ? -6.003 4.290 -29.947 1.00 54.59 175 GLU A CA 1
ATOM 1444 C C . GLU A 1 175 ? -5.754 3.800 -31.372 1.00 54.59 175 GLU A C 1
ATOM 1446 O O . GLU A 1 175 ? -5.315 4.535 -32.256 1.00 54.59 175 GLU A O 1
ATOM 1451 N N . ARG A 1 176 ? -5.983 2.506 -31.588 1.00 51.56 176 ARG A N 1
ATOM 1452 C CA . ARG A 1 176 ? -6.025 1.942 -32.919 1.00 51.56 176 ARG A CA 1
ATOM 1453 C C . ARG A 1 176 ? -7.260 2.560 -33.543 1.00 51.56 176 ARG A C 1
ATOM 1455 O O . ARG A 1 176 ? -8.367 2.159 -33.189 1.00 51.56 176 ARG A O 1
ATOM 1462 N N . GLU A 1 177 ? -7.054 3.550 -34.409 1.00 47.50 177 GLU A N 1
ATOM 1463 C CA . GLU A 1 177 ? -8.097 4.088 -35.272 1.00 47.50 177 GLU A CA 1
ATOM 1464 C C . GLU A 1 177 ? -8.923 2.914 -35.797 1.00 47.50 177 GLU A C 1
ATOM 1466 O O . GLU A 1 177 ? -8.421 1.994 -36.456 1.00 47.50 177 GLU A O 1
ATOM 1471 N N . GLU A 1 178 ? -10.188 2.915 -35.402 1.00 51.47 178 GLU A N 1
ATOM 1472 C CA . GLU A 1 178 ? -11.197 1.956 -35.795 1.00 51.47 178 GLU A CA 1
ATOM 1473 C C . GLU A 1 178 ? -11.495 2.184 -37.283 1.00 51.47 178 GLU A C 1
ATOM 1475 O O . GLU A 1 178 ? -12.506 2.766 -37.665 1.00 51.47 178 GLU A O 1
ATOM 1480 N N . ASN A 1 179 ? -10.581 1.757 -38.159 1.00 43.88 179 ASN A N 1
ATOM 1481 C CA . ASN A 1 179 ? -10.837 1.681 -39.590 1.00 43.88 179 ASN A CA 1
ATOM 1482 C C . ASN A 1 179 ? -11.768 0.496 -39.840 1.00 43.88 179 ASN A C 1
ATOM 1484 O O . ASN A 1 179 ? -11.362 -0.609 -40.210 1.00 43.88 179 ASN A O 1
ATOM 1488 N N . GLY A 1 180 ? -13.055 0.762 -39.628 1.00 52.81 180 GLY A N 1
ATOM 1489 C CA . GLY A 1 180 ? -14.131 0.001 -40.218 1.00 52.81 180 GLY A CA 1
ATOM 1490 C C . GLY A 1 180 ? -13.971 -0.009 -41.735 1.00 52.81 180 GLY A C 1
ATOM 1491 O O . GLY A 1 180 ? -14.232 0.984 -42.407 1.00 52.81 180 GLY A O 1
ATOM 1492 N N . ILE A 1 181 ? -13.597 -1.160 -42.286 1.00 44.88 181 ILE A N 1
ATOM 1493 C CA . ILE A 1 181 ? -14.003 -1.521 -43.640 1.00 44.88 181 ILE A CA 1
ATOM 1494 C C . ILE A 1 181 ? -14.832 -2.789 -43.530 1.00 44.88 181 ILE A C 1
ATOM 1496 O O . ILE A 1 181 ? -14.340 -3.910 -43.419 1.00 44.88 181 ILE A O 1
ATOM 1500 N N . VAL A 1 182 ? -16.137 -2.554 -43.552 1.00 49.97 182 VAL A N 1
ATOM 1501 C CA . VAL A 1 182 ? -17.150 -3.529 -43.916 1.00 49.97 182 VAL A CA 1
ATOM 1502 C C . VAL A 1 182 ? -17.001 -3.793 -45.417 1.00 49.97 182 VAL A C 1
ATOM 1504 O O . VAL A 1 182 ? -17.200 -2.889 -46.222 1.00 49.97 182 VAL A O 1
ATOM 1507 N N . ALA A 1 183 ? -16.670 -5.021 -45.798 1.00 39.06 183 ALA A N 1
ATOM 1508 C CA . ALA A 1 183 ? -16.973 -5.594 -47.113 1.00 39.06 183 ALA A CA 1
ATOM 1509 C C . ALA A 1 183 ? -16.930 -7.122 -46.954 1.00 39.06 183 ALA A C 1
ATOM 1511 O O . ALA A 1 183 ? -15.873 -7.737 -46.985 1.00 39.06 183 ALA A O 1
ATOM 1512 N N . SER A 1 184 ? -18.007 -7.687 -46.405 1.00 37.53 184 SER A N 1
ATOM 1513 C CA . SER A 1 184 ? -18.972 -8.517 -47.144 1.00 37.53 184 SER A CA 1
ATOM 1514 C C . SER A 1 184 ? -18.330 -9.662 -47.928 1.00 37.53 184 SER A C 1
ATOM 1516 O O . SER A 1 184 ? -17.721 -9.459 -48.972 1.00 37.53 184 SER A O 1
ATOM 1518 N N . ALA A 1 185 ? -18.560 -10.875 -47.424 1.00 40.69 185 ALA A N 1
ATOM 1519 C CA . ALA A 1 185 ? -18.610 -12.080 -48.236 1.00 40.69 185 ALA A CA 1
ATOM 1520 C C . ALA A 1 185 ? -19.611 -11.885 -49.384 1.00 40.69 185 ALA A C 1
ATOM 1522 O O . ALA A 1 185 ? -20.708 -1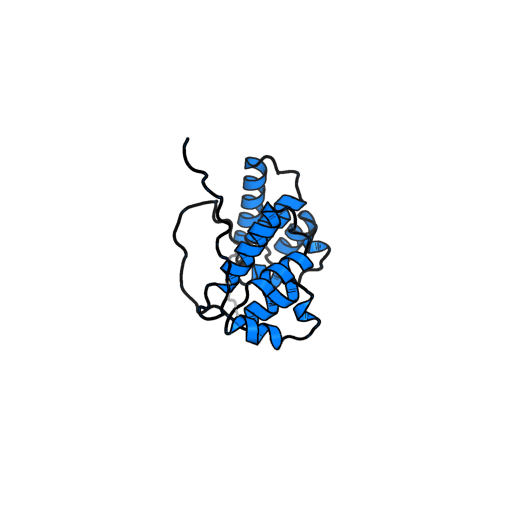1.411 -49.101 1.00 40.69 185 ALA A O 1
ATOM 1523 N N . TRP A 1 186 ? -19.208 -12.198 -50.620 1.00 42.34 186 TRP A N 1
ATOM 1524 C CA . TRP A 1 186 ? -19.803 -13.152 -51.575 1.00 42.34 186 TRP A CA 1
ATOM 1525 C C . TRP A 1 186 ? -18.790 -13.380 -52.702 1.00 42.34 186 TRP A C 1
ATOM 1527 O O . TRP A 1 186 ? -18.243 -12.375 -53.208 1.00 42.34 186 TRP A O 1
#

Organism: NCBI:txid1051891

Radius of gyration: 20.14 Å; chains: 1; bounding box: 39×48×75 Å

Sequence (186 aa):
MNTTEDTSSGNIIFDGTERSDCEAFIIAIRKLAFVQMRDADTWWMLNYATSRLKGKALRWHADLDATTRKEWDLFVRALFEAYPRPSGIKPSDPPEPEIVFRGTDGNECEDFVAAIRQYALAQRKEGDNYWMLQYATTRLRGKALRWHAELDPMIRRDWDLFVRALFKEYPFVEEREENGIVASAW

Secondary structure (DSSP, 8-state):
-------------B-SSSTTHHHHHHHHHHHHHHHTT-TT-HHHHHHHHHHTB-HHHHHHHHTS-TTTTT-HHHHHHHHHHHSPPPS--------S----B----HHHHHHHHHHHHHHHHHTT-TT-HHHHHHHHHHHB-HHHHHHHHHS-TTGGG-HHHHHHHHHHHS----------------

Foldseek 3Di:
DDDDPPVDPDLLADALPDQVCLLVSLLSLCVVCVVVVNNVVQQVSLVVSLVRYHHPRVVQLVPDDPVLSRGNLSVSVSSCVVRPDDPDDDDDDDDPPLLAQALPAQVNLVVSLVVLCVVCVVVVNNVVQQVSLSVSLSRYDHPRVVVLSVDDVVLSRGNVSVSVVSCVSHPDDDPPPPPDDDDDDD